Protein AF-A0A9P9IHJ9-F1 (afdb_monomer_lite)

Radius of gyration: 19.95 Å; chains: 1; bounding box: 46×39×52 Å

Secondary structure (DSSP, 8-state):
--------HHHHHHHHHHHHHHHHHHHHHHHHHH--EEEHHHHHHHHHHHHHHHH--SSHHHHHHHHHHHHHIIIIIHHHBTT-STTTGGGGS-GGGSTTS-HHHHHHHHHHHHHHH--HHHHHHHHHTBHHHHHHH-----PPPHHHHHHTT----TT-EEE--SS----S---HHHHHHHHHHHHHHH-TT-HHHHHHHHHHIIIIIIIIIITT-TTT--HHHHHHHH-TT---

pLDDT: mean 73.01, std 13.65, range [30.75, 93.62]

Organism: NCBI:txid256645

Sequence (236 aa):
MCTSTTFSSYDTGRFYKALTAYWVATESRKLAEQCRFRLQSTENTTYDKVRAIWSQRSGLQESLDVLEVFDFIYGFLCRHIDGMNVDSFSDWVEESWWDELSQRDRWESFMKNAWLALSPADAIELLAFTSLWNQQTSGPSETWSREKRRGFFTANFPGRVMVRDVGETPDAWYSAPDLESACELQLQKLFPDYPSETSAAWETYRVKLWQTNTRSQFAQLSSKRLIEFVAPGSER

Structure (mmCIF, N/CA/C/O backbone):
data_AF-A0A9P9IHJ9-F1
#
_entry.id   AF-A0A9P9IHJ9-F1
#
loop_
_atom_site.group_PDB
_atom_site.id
_atom_site.type_symbol
_atom_site.label_atom_id
_atom_site.label_alt_id
_atom_site.label_comp_id
_atom_site.label_asym_id
_atom_site.label_entity_id
_atom_site.label_seq_id
_atom_site.pdbx_PDB_ins_code
_atom_site.Cartn_x
_atom_site.Cartn_y
_atom_site.Cartn_z
_atom_site.occupancy
_atom_site.B_iso_or_equiv
_atom_site.auth_seq_id
_atom_site.auth_comp_id
_atom_site.auth_asym_id
_atom_site.auth_atom_id
_atom_site.pdbx_PDB_model_num
ATOM 1 N N . MET A 1 1 ? 5.237 23.049 23.806 1.00 30.75 1 MET A N 1
ATOM 2 C CA . MET A 1 1 ? 5.554 21.807 24.543 1.00 30.75 1 MET A CA 1
ATOM 3 C C . MET A 1 1 ? 5.086 20.643 23.689 1.00 30.75 1 MET A C 1
ATOM 5 O O . MET A 1 1 ? 3.886 20.461 23.560 1.00 30.75 1 MET A O 1
ATOM 9 N N . CYS A 1 2 ? 6.004 19.938 23.026 1.00 32.50 2 CYS A N 1
ATOM 10 C CA . CYS A 1 2 ? 5.670 18.744 22.253 1.00 32.50 2 CYS A CA 1
ATOM 11 C C . CYS A 1 2 ? 5.685 17.567 23.233 1.00 32.50 2 CYS A C 1
ATOM 13 O O . CYS A 1 2 ? 6.743 17.213 23.751 1.00 32.50 2 CYS A O 1
ATOM 15 N N . THR A 1 3 ? 4.520 17.034 23.588 1.00 36.84 3 THR A N 1
ATOM 16 C CA . THR A 1 3 ? 4.434 15.816 24.397 1.00 36.84 3 THR A CA 1
ATOM 17 C C . THR A 1 3 ? 4.953 14.666 23.548 1.00 36.84 3 THR A C 1
ATOM 19 O O . THR A 1 3 ? 4.257 14.200 22.646 1.00 36.84 3 THR A O 1
ATOM 22 N N . SER A 1 4 ? 6.197 14.248 23.800 1.00 44.59 4 SER A N 1
ATOM 23 C CA . SER A 1 4 ? 6.763 13.048 23.188 1.00 44.59 4 SER A CA 1
ATOM 24 C C . SER A 1 4 ? 5.879 11.875 23.594 1.00 44.59 4 SER A C 1
ATOM 26 O O . SER A 1 4 ? 5.868 11.456 24.751 1.00 44.59 4 SER A O 1
ATOM 28 N N . THR A 1 5 ? 5.034 11.436 22.668 1.00 56.06 5 THR A N 1
ATOM 29 C CA . THR A 1 5 ? 4.132 10.317 22.905 1.00 56.06 5 THR A CA 1
ATOM 30 C C . THR A 1 5 ? 4.969 9.078 22.654 1.00 56.06 5 THR A C 1
ATOM 32 O O . THR A 1 5 ? 5.212 8.708 21.509 1.00 56.06 5 THR A O 1
ATOM 35 N N . THR A 1 6 ? 5.519 8.499 23.718 1.00 61.84 6 THR A N 1
ATOM 36 C CA . THR A 1 6 ? 6.341 7.297 23.599 1.00 61.84 6 THR A CA 1
ATOM 37 C C . THR A 1 6 ? 5.438 6.140 23.186 1.00 61.84 6 THR A C 1
ATOM 39 O O . THR A 1 6 ? 4.574 5.723 23.957 1.00 61.84 6 THR A O 1
ATOM 42 N N . PHE A 1 7 ? 5.613 5.632 21.965 1.00 68.25 7 PHE A N 1
ATOM 43 C CA . PHE A 1 7 ? 4.922 4.425 21.520 1.00 68.25 7 PHE A CA 1
ATOM 44 C C . PHE A 1 7 ? 5.306 3.240 22.407 1.00 68.25 7 PHE A C 1
ATOM 46 O O . PHE A 1 7 ? 6.457 3.110 22.834 1.00 68.25 7 PHE A O 1
ATOM 53 N N . SER A 1 8 ? 4.348 2.351 22.670 1.00 80.12 8 SER A N 1
ATOM 54 C CA . SER A 1 8 ? 4.664 1.090 23.335 1.00 80.12 8 SER A CA 1
ATOM 55 C C . SER A 1 8 ? 5.570 0.234 22.438 1.00 80.12 8 SER A C 1
ATOM 57 O O . SER A 1 8 ? 5.580 0.376 21.209 1.00 80.12 8 SER A O 1
ATOM 59 N N . SER A 1 9 ? 6.328 -0.691 23.032 1.00 80.75 9 SER A N 1
ATOM 60 C CA . SER A 1 9 ? 7.123 -1.664 22.266 1.00 80.75 9 SER A CA 1
ATOM 61 C C . SER A 1 9 ? 6.247 -2.512 21.337 1.00 80.75 9 SER A C 1
ATOM 63 O O . SER A 1 9 ? 6.665 -2.857 20.233 1.00 80.75 9 SER A O 1
ATOM 65 N N . TYR A 1 10 ? 5.014 -2.790 21.761 1.00 80.94 10 TYR A N 1
ATOM 66 C CA . TYR A 1 10 ? 4.010 -3.492 20.974 1.00 80.94 10 TYR A CA 1
ATOM 67 C C . TYR A 1 10 ? 3.583 -2.693 19.734 1.00 80.94 10 TYR A C 1
ATOM 69 O O . TYR A 1 10 ? 3.662 -3.214 18.622 1.00 80.94 10 TYR A O 1
ATOM 77 N N . ASP A 1 11 ? 3.196 -1.425 19.898 1.00 78.31 11 ASP A N 1
ATOM 78 C CA . ASP A 1 11 ? 2.766 -0.572 18.778 1.00 78.31 11 ASP A CA 1
ATOM 79 C C . ASP A 1 11 ? 3.910 -0.323 17.797 1.00 78.31 11 ASP A C 1
ATOM 81 O O . ASP A 1 11 ? 3.722 -0.383 16.585 1.00 78.31 11 ASP A O 1
ATOM 85 N N . THR A 1 12 ? 5.119 -0.139 18.330 1.00 79.50 12 THR A N 1
ATOM 86 C CA . THR A 1 12 ? 6.346 -0.013 17.540 1.00 79.50 12 THR A CA 1
ATOM 87 C C . THR A 1 12 ? 6.584 -1.267 16.696 1.00 79.50 12 THR A C 1
ATOM 89 O O . THR A 1 12 ? 6.786 -1.179 15.486 1.00 79.50 12 THR A O 1
ATOM 92 N N . GLY A 1 13 ? 6.511 -2.455 17.305 1.00 83.00 13 GLY A N 1
ATOM 93 C CA . GLY A 1 13 ? 6.678 -3.722 16.590 1.00 83.00 13 GLY A CA 1
ATOM 94 C C . GLY A 1 13 ? 5.609 -3.941 15.518 1.00 83.00 13 GLY A C 1
ATOM 95 O O . GLY A 1 13 ? 5.916 -4.397 14.415 1.00 83.00 13 GLY A O 1
ATOM 96 N N . ARG A 1 14 ? 4.362 -3.564 15.809 1.00 85.69 14 ARG A N 1
ATOM 97 C CA . ARG A 1 14 ? 3.245 -3.666 14.868 1.00 85.69 14 ARG A CA 1
ATOM 98 C C . ARG A 1 14 ? 3.418 -2.707 13.681 1.00 85.69 14 ARG A C 1
ATOM 100 O O . ARG A 1 14 ? 3.210 -3.128 12.543 1.00 85.69 14 ARG A O 1
ATOM 107 N N . PHE A 1 15 ? 3.919 -1.491 13.916 1.00 82.62 15 PHE A N 1
ATOM 108 C CA . PHE A 1 15 ? 4.246 -0.528 12.858 1.00 82.62 15 PHE A CA 1
ATOM 109 C C . PHE A 1 15 ? 5.352 -1.055 11.957 1.00 82.62 15 PHE A C 1
ATOM 111 O O . PHE A 1 15 ? 5.175 -1.117 10.744 1.00 82.62 15 PHE A O 1
ATOM 118 N N . TYR A 1 16 ? 6.461 -1.523 12.534 1.00 83.12 16 TYR A N 1
ATOM 119 C CA . TYR A 1 16 ? 7.559 -2.090 11.750 1.00 83.12 16 TYR A CA 1
ATOM 120 C C . TYR A 1 16 ? 7.135 -3.317 10.944 1.00 83.12 16 TYR A C 1
ATOM 122 O O . TYR A 1 16 ? 7.574 -3.477 9.802 1.00 83.12 16 TYR A O 1
ATOM 130 N N . LYS A 1 17 ? 6.261 -4.167 11.495 1.00 87.69 17 LYS A N 1
ATOM 131 C CA . LYS A 1 17 ? 5.707 -5.309 10.763 1.00 87.69 17 LYS A CA 1
ATOM 132 C C . LYS A 1 17 ? 4.899 -4.843 9.547 1.00 87.69 17 LYS A C 1
ATOM 134 O O . LYS A 1 17 ? 5.141 -5.329 8.444 1.00 87.69 17 LYS A O 1
ATOM 139 N N . ALA A 1 18 ? 3.976 -3.901 9.734 1.00 87.31 18 ALA A N 1
ATOM 140 C CA . ALA A 1 18 ? 3.152 -3.363 8.653 1.00 87.31 18 ALA A CA 1
ATOM 141 C C . ALA A 1 18 ? 3.988 -2.624 7.598 1.00 87.31 18 ALA A C 1
ATOM 143 O O . ALA A 1 18 ? 3.785 -2.811 6.399 1.00 87.31 18 ALA A O 1
ATOM 144 N N . LEU A 1 19 ? 4.990 -1.865 8.045 1.00 84.69 19 LEU A N 1
ATOM 145 C CA . LEU A 1 19 ? 5.949 -1.167 7.198 1.00 84.69 19 LEU A CA 1
ATOM 146 C C . LEU A 1 19 ? 6.740 -2.140 6.330 1.00 84.69 19 LEU A C 1
ATOM 148 O O . LEU A 1 19 ? 6.813 -1.974 5.115 1.00 84.69 19 LEU A O 1
ATOM 152 N N . THR A 1 20 ? 7.245 -3.212 6.935 1.00 85.81 20 THR A N 1
ATOM 153 C CA . THR A 1 20 ? 7.954 -4.273 6.216 1.00 85.81 20 THR A CA 1
ATOM 154 C C . THR A 1 20 ? 7.038 -4.981 5.218 1.00 85.81 20 THR A C 1
ATOM 156 O O . THR A 1 20 ? 7.452 -5.228 4.090 1.00 85.81 20 THR A O 1
ATOM 159 N N . ALA A 1 21 ? 5.788 -5.279 5.585 1.00 86.00 21 ALA A N 1
ATOM 160 C CA . ALA A 1 21 ? 4.832 -5.923 4.682 1.00 86.00 21 ALA A CA 1
ATOM 161 C C . ALA A 1 21 ? 4.510 -5.050 3.457 1.00 86.00 21 ALA A C 1
ATOM 163 O O . ALA A 1 21 ? 4.523 -5.541 2.327 1.00 86.00 21 ALA A O 1
ATOM 164 N N . TYR A 1 22 ? 4.277 -3.753 3.675 1.00 83.75 22 TYR A N 1
ATOM 165 C CA . TYR A 1 22 ? 4.117 -2.765 2.609 1.00 83.75 22 TYR A CA 1
ATOM 166 C C . TYR A 1 22 ? 5.356 -2.727 1.695 1.00 83.75 22 TYR A C 1
ATOM 168 O O . TYR A 1 22 ? 5.246 -2.820 0.474 1.00 83.75 22 TYR A O 1
ATOM 176 N N . TRP A 1 23 ? 6.550 -2.684 2.283 1.00 83.94 23 TRP A N 1
ATOM 177 C CA . TRP A 1 23 ? 7.812 -2.618 1.551 1.00 83.94 23 TRP A CA 1
ATOM 178 C C . TRP A 1 23 ? 8.143 -3.861 0.735 1.00 83.94 23 TRP A C 1
ATOM 180 O O . TRP A 1 23 ? 8.593 -3.734 -0.401 1.00 83.94 23 TRP A O 1
ATOM 190 N N . VAL A 1 24 ? 7.901 -5.057 1.276 1.00 86.62 24 VAL A N 1
ATOM 191 C CA . VAL A 1 24 ? 8.100 -6.315 0.542 1.00 86.62 24 VAL A CA 1
ATOM 192 C C . VAL A 1 24 ? 7.270 -6.312 -0.738 1.00 86.62 24 VAL A C 1
ATOM 194 O O . VAL A 1 24 ? 7.759 -6.747 -1.780 1.00 86.62 24 VAL A O 1
ATOM 197 N N . ALA A 1 25 ? 6.047 -5.783 -0.693 1.00 83.62 25 ALA A N 1
ATOM 198 C CA . ALA A 1 25 ? 5.195 -5.678 -1.867 1.00 83.62 25 ALA A CA 1
ATOM 199 C C . ALA A 1 25 ? 5.755 -4.684 -2.904 1.00 83.62 25 ALA A C 1
ATOM 201 O O . ALA A 1 25 ? 5.848 -5.021 -4.088 1.00 83.62 25 ALA A O 1
ATOM 202 N N . THR A 1 26 ? 6.207 -3.505 -2.461 1.00 79.88 26 THR A N 1
ATOM 203 C CA . THR A 1 26 ? 6.839 -2.494 -3.326 1.00 79.88 26 THR A CA 1
ATOM 204 C C . THR A 1 26 ? 8.118 -3.014 -3.988 1.00 79.88 26 THR A C 1
ATOM 206 O O . THR A 1 26 ? 8.277 -2.893 -5.203 1.00 79.88 26 THR A O 1
ATOM 209 N N . GLU A 1 27 ? 9.015 -3.644 -3.228 1.00 82.31 27 GLU A N 1
ATOM 210 C CA . GLU A 1 27 ? 10.276 -4.182 -3.753 1.00 82.31 27 GLU A CA 1
ATOM 211 C C . GLU A 1 27 ? 10.057 -5.409 -4.651 1.00 82.31 27 GLU A C 1
ATOM 213 O O . GLU A 1 27 ? 10.708 -5.538 -5.687 1.00 82.31 27 GLU A O 1
ATOM 218 N N . SER A 1 28 ? 9.081 -6.270 -4.338 1.00 86.50 28 SER A N 1
ATOM 219 C CA . SER A 1 28 ? 8.701 -7.386 -5.222 1.00 86.50 28 SER A CA 1
ATOM 220 C C . SER A 1 28 ? 8.223 -6.886 -6.585 1.00 86.50 28 SER A C 1
ATOM 222 O O . SER A 1 28 ? 8.561 -7.466 -7.618 1.00 86.50 28 SER A O 1
ATOM 224 N N . ARG A 1 29 ? 7.470 -5.780 -6.601 1.00 82.00 29 ARG A N 1
ATOM 225 C CA . ARG A 1 29 ? 7.024 -5.121 -7.831 1.00 82.00 29 ARG A CA 1
ATOM 226 C C . ARG A 1 29 ? 8.208 -4.568 -8.624 1.00 82.00 29 ARG A C 1
ATOM 228 O O . ARG A 1 29 ? 8.322 -4.875 -9.806 1.00 82.00 29 ARG A O 1
ATOM 235 N N . LYS A 1 30 ? 9.110 -3.817 -7.980 1.00 79.25 30 LYS A N 1
ATOM 236 C CA . LYS A 1 30 ? 10.323 -3.280 -8.627 1.00 79.25 30 LYS A CA 1
ATOM 237 C C . LYS A 1 30 ? 11.190 -4.391 -9.213 1.00 79.25 30 LYS A C 1
ATOM 239 O O . LYS A 1 30 ? 11.657 -4.278 -10.341 1.00 79.25 30 LYS A O 1
ATOM 244 N N . LEU A 1 31 ? 11.368 -5.490 -8.482 1.00 83.75 31 LEU A N 1
ATOM 245 C CA . LEU A 1 31 ? 12.102 -6.651 -8.976 1.00 83.75 31 LEU A CA 1
ATOM 246 C C . LEU A 1 31 ? 11.434 -7.248 -10.221 1.00 83.75 31 LEU A C 1
ATOM 248 O O . LEU A 1 31 ? 12.120 -7.528 -11.204 1.00 83.75 31 LEU A O 1
ATOM 252 N N . ALA A 1 32 ? 10.107 -7.406 -10.205 1.00 85.75 32 ALA A N 1
ATOM 253 C CA . ALA A 1 32 ? 9.358 -7.878 -11.368 1.00 85.75 32 ALA A CA 1
ATOM 254 C C . ALA A 1 32 ? 9.522 -6.936 -12.575 1.00 85.75 32 ALA A C 1
ATOM 256 O O . ALA A 1 32 ? 9.679 -7.412 -13.697 1.00 85.75 32 ALA A O 1
ATOM 257 N N . GLU A 1 33 ? 9.586 -5.619 -12.356 1.00 80.69 33 GLU A N 1
ATOM 258 C CA . GLU A 1 33 ? 9.822 -4.638 -13.424 1.00 80.69 33 GLU A CA 1
ATOM 259 C C . GLU A 1 33 ? 11.212 -4.734 -14.060 1.00 80.69 33 GLU A C 1
ATOM 261 O O . GLU A 1 33 ? 11.361 -4.373 -15.226 1.00 80.69 33 GLU A O 1
ATOM 266 N N . GLN A 1 34 ? 12.217 -5.216 -13.324 1.00 81.50 34 GLN A N 1
ATOM 267 C CA . GLN A 1 34 ? 13.575 -5.435 -13.841 1.00 81.50 34 GLN A CA 1
ATOM 268 C C . GLN A 1 34 ? 13.735 -6.788 -14.548 1.00 81.50 34 GLN A C 1
ATOM 270 O O . GLN A 1 34 ? 14.743 -7.039 -15.214 1.00 81.50 34 GLN A O 1
ATOM 275 N N . CYS A 1 35 ? 12.756 -7.683 -14.413 1.00 85.56 35 CYS A N 1
ATOM 276 C CA . CYS A 1 35 ? 12.812 -9.004 -15.015 1.00 85.56 35 CYS A CA 1
ATOM 277 C C . CYS A 1 35 ? 12.484 -8.960 -16.514 1.00 85.56 35 CYS A C 1
ATOM 279 O O . CYS A 1 35 ? 11.652 -8.185 -16.987 1.00 85.56 35 CYS A O 1
ATOM 281 N N . ARG A 1 36 ? 13.126 -9.858 -17.270 1.00 88.75 36 ARG A N 1
ATOM 282 C CA . ARG A 1 36 ? 12.740 -10.169 -18.649 1.00 88.75 36 ARG A CA 1
ATOM 283 C C . ARG A 1 36 ? 11.944 -11.461 -18.663 1.00 88.75 36 ARG A C 1
ATOM 285 O O . ARG A 1 36 ? 12.405 -12.488 -18.168 1.00 88.75 36 ARG A O 1
ATOM 292 N N . PHE A 1 37 ? 10.775 -11.413 -19.278 1.00 89.25 37 PHE A N 1
ATOM 293 C CA . PHE A 1 37 ? 9.869 -12.538 -19.403 1.00 89.25 37 PHE A CA 1
ATOM 294 C C . PHE A 1 37 ? 9.894 -13.069 -20.830 1.00 89.25 37 PHE A C 1
ATOM 296 O O . PHE A 1 37 ? 9.800 -12.336 -21.816 1.00 89.25 37 PHE A O 1
ATOM 303 N N . ARG A 1 38 ? 10.006 -14.391 -20.956 1.00 92.75 38 ARG A N 1
ATOM 304 C CA . ARG A 1 38 ? 9.921 -15.043 -22.264 1.00 92.75 38 ARG A CA 1
ATOM 305 C C . ARG A 1 38 ? 8.501 -14.967 -22.835 1.00 92.75 38 ARG A C 1
ATOM 307 O O . ARG A 1 38 ? 8.355 -14.776 -24.037 1.00 92.75 38 ARG A O 1
ATOM 314 N N . LEU A 1 39 ? 7.496 -15.118 -21.972 1.00 93.62 39 LEU A N 1
ATOM 315 C CA . LEU A 1 39 ? 6.071 -15.185 -22.304 1.00 93.62 39 LEU A CA 1
ATOM 316 C C . LEU A 1 39 ? 5.282 -14.151 -21.485 1.00 93.62 39 LEU A C 1
ATOM 318 O O . LEU A 1 39 ? 5.594 -13.946 -20.308 1.00 93.62 39 LEU A O 1
ATOM 322 N N . GLN A 1 40 ? 4.242 -13.561 -22.078 1.00 92.44 40 GLN A N 1
ATOM 323 C CA . GLN A 1 40 ? 3.323 -12.626 -21.413 1.00 92.44 40 GLN A CA 1
ATOM 324 C C . GLN A 1 40 ? 2.570 -13.312 -20.268 1.00 92.44 40 GLN A C 1
ATOM 326 O O . GLN A 1 40 ? 2.456 -12.751 -19.184 1.00 92.44 40 GLN A O 1
ATOM 331 N N . SER A 1 41 ? 2.147 -14.565 -20.448 1.00 92.69 41 SER A N 1
ATOM 332 C CA . SER A 1 41 ? 1.491 -15.353 -19.390 1.00 92.69 41 SER A CA 1
ATOM 333 C C . SER A 1 41 ? 2.344 -15.499 -18.119 1.00 92.69 41 SER A C 1
ATOM 335 O O . SER A 1 41 ? 1.825 -15.500 -16.999 1.00 92.69 41 SER A O 1
ATOM 337 N N . THR A 1 42 ? 3.671 -15.583 -18.273 1.00 93.19 42 THR A N 1
ATOM 338 C CA . THR A 1 42 ? 4.612 -15.663 -17.146 1.00 93.19 42 THR A CA 1
ATOM 339 C C . THR A 1 42 ? 4.751 -14.318 -16.437 1.00 93.19 42 THR A C 1
ATOM 341 O O . THR A 1 42 ? 4.830 -14.290 -15.206 1.00 93.19 42 THR A O 1
ATOM 344 N N . GLU A 1 43 ? 4.756 -13.214 -17.191 1.00 91.44 43 GLU A N 1
ATOM 345 C CA . GLU A 1 43 ? 4.699 -11.867 -16.615 1.00 91.44 43 GLU A CA 1
ATOM 346 C C . GLU A 1 43 ? 3.405 -11.715 -15.801 1.00 91.44 43 GLU A C 1
ATOM 348 O O . GLU A 1 43 ? 3.478 -11.434 -14.606 1.00 91.44 43 GLU A O 1
ATOM 353 N N . ASN A 1 44 ? 2.245 -12.035 -16.385 1.00 91.00 44 ASN A N 1
ATOM 354 C CA . ASN A 1 44 ? 0.944 -11.934 -15.713 1.00 91.00 44 ASN A CA 1
ATOM 355 C C . ASN A 1 44 ? 0.922 -12.737 -14.404 1.00 91.00 44 ASN A C 1
ATOM 357 O O . ASN A 1 44 ? 0.654 -12.179 -13.345 1.00 91.00 44 ASN A O 1
ATOM 361 N N . THR A 1 45 ? 1.347 -14.004 -14.445 1.00 92.38 45 THR A N 1
ATOM 362 C CA . THR A 1 45 ? 1.428 -14.860 -13.245 1.00 92.38 45 THR A CA 1
ATOM 363 C C . THR A 1 45 ? 2.356 -14.280 -12.172 1.00 92.38 45 THR A C 1
ATOM 365 O O . THR A 1 45 ? 2.126 -14.446 -10.972 1.00 92.38 45 THR A O 1
ATOM 368 N N . THR A 1 46 ? 3.446 -13.625 -12.578 1.00 91.88 46 THR A N 1
ATOM 369 C CA . THR A 1 46 ? 4.379 -12.987 -11.640 1.00 91.88 46 THR A CA 1
ATOM 370 C C . THR A 1 46 ? 3.723 -11.786 -10.972 1.00 91.88 46 THR A C 1
ATOM 372 O O . THR A 1 46 ? 3.774 -11.667 -9.749 1.00 91.88 46 THR A O 1
ATOM 375 N N . TYR A 1 47 ? 3.051 -10.935 -11.742 1.00 89.31 47 TYR A N 1
ATOM 376 C CA . TYR A 1 47 ? 2.336 -9.784 -11.202 1.00 89.31 47 TYR A CA 1
ATOM 377 C C . TYR A 1 47 ? 1.118 -10.185 -10.367 1.00 89.31 47 TYR A C 1
ATOM 379 O O . TYR A 1 47 ? 0.875 -9.549 -9.351 1.00 89.31 47 TYR A O 1
ATOM 387 N N . ASP A 1 48 ? 0.431 -11.288 -10.668 1.00 89.75 48 ASP A N 1
ATOM 388 C CA . ASP A 1 48 ? -0.627 -11.814 -9.797 1.00 89.75 48 ASP A CA 1
ATOM 389 C C . ASP A 1 48 ? -0.088 -12.188 -8.409 1.00 89.75 48 ASP A C 1
ATOM 391 O O . ASP A 1 48 ? -0.722 -11.906 -7.388 1.00 89.75 48 ASP A O 1
ATOM 395 N N . LYS A 1 49 ? 1.125 -12.754 -8.340 1.00 91.19 49 LYS A N 1
ATOM 396 C CA . LYS A 1 49 ? 1.804 -13.009 -7.058 1.00 91.19 49 LYS A CA 1
ATOM 397 C C . LYS A 1 49 ? 2.166 -11.711 -6.346 1.00 91.19 49 LYS A C 1
ATOM 399 O O . LYS A 1 49 ? 1.986 -11.621 -5.135 1.00 91.19 49 LYS A O 1
ATOM 404 N N . VAL A 1 50 ? 2.644 -10.701 -7.072 1.00 89.19 50 VAL A N 1
ATOM 405 C CA . VAL A 1 50 ? 2.920 -9.382 -6.482 1.00 89.19 50 VAL A CA 1
ATOM 406 C C . VAL A 1 50 ? 1.624 -8.744 -5.961 1.00 89.19 50 VAL A C 1
ATOM 408 O O . VAL A 1 50 ? 1.610 -8.256 -4.833 1.00 89.19 50 VAL A O 1
ATOM 411 N N . ARG A 1 51 ? 0.512 -8.827 -6.703 1.00 86.81 51 ARG A N 1
ATOM 412 C CA . ARG A 1 51 ? -0.815 -8.362 -6.266 1.00 86.81 51 ARG A CA 1
ATOM 413 C C . ARG A 1 51 ? -1.278 -9.093 -5.009 1.00 86.81 51 ARG A C 1
ATOM 415 O O . ARG A 1 51 ? -1.835 -8.469 -4.105 1.00 86.81 51 ARG A O 1
ATOM 422 N N . ALA A 1 52 ? -1.027 -10.398 -4.917 1.00 88.44 52 ALA A N 1
ATOM 423 C CA . ALA A 1 52 ? -1.311 -11.169 -3.712 1.00 88.44 52 ALA A CA 1
ATOM 424 C C . ALA A 1 52 ? -0.479 -10.667 -2.519 1.00 88.44 52 ALA A C 1
ATOM 426 O O . ALA A 1 52 ? -1.034 -10.414 -1.454 1.00 88.44 52 ALA A O 1
ATOM 427 N N . ILE A 1 53 ? 0.821 -10.410 -2.706 1.00 88.12 53 ILE A N 1
ATOM 428 C CA . ILE A 1 53 ? 1.678 -9.791 -1.677 1.00 88.12 53 ILE A CA 1
ATOM 429 C C . ILE A 1 53 ? 1.207 -8.370 -1.336 1.00 88.12 53 ILE A C 1
ATOM 431 O O . ILE A 1 53 ? 1.411 -7.922 -0.214 1.00 88.12 53 ILE A O 1
ATOM 435 N N . TRP A 1 54 ? 0.551 -7.648 -2.242 1.00 84.06 54 TRP A N 1
ATOM 436 C CA . TRP A 1 54 ? 0.017 -6.312 -1.969 1.00 84.06 54 TRP A CA 1
ATOM 437 C C . TRP A 1 54 ? -1.292 -6.327 -1.165 1.00 84.06 54 TRP A C 1
ATOM 439 O O . TRP A 1 54 ? -1.428 -5.584 -0.199 1.00 84.06 54 TRP A O 1
ATOM 449 N N . SER A 1 55 ? -2.241 -7.187 -1.533 1.00 82.81 55 SER A N 1
ATOM 450 C CA . SER A 1 55 ? -3.630 -7.121 -1.047 1.00 82.81 55 SER A CA 1
ATOM 451 C C . SER A 1 55 ? -4.020 -8.253 -0.094 1.00 82.81 55 SER A C 1
ATOM 453 O O . SER A 1 55 ? -4.890 -8.083 0.757 1.00 82.81 55 SER A O 1
ATOM 455 N N . GLN A 1 56 ? -3.394 -9.428 -0.186 1.00 85.25 56 GLN A N 1
ATOM 456 C CA . GLN A 1 56 ? -3.789 -10.573 0.631 1.00 85.25 56 GLN A CA 1
ATOM 457 C C . GLN A 1 56 ? -3.086 -10.522 1.982 1.00 85.25 56 GLN A C 1
ATOM 459 O O . GLN A 1 56 ? -1.859 -10.532 2.081 1.00 85.25 56 GLN A O 1
ATOM 464 N N . ARG A 1 57 ? -3.883 -10.457 3.045 1.00 84.50 57 ARG A N 1
ATOM 465 C CA . ARG A 1 57 ? -3.419 -10.407 4.434 1.00 84.50 57 ARG A CA 1
ATOM 466 C C . ARG A 1 57 ? -4.102 -11.484 5.256 1.00 84.50 57 ARG A C 1
ATOM 468 O O . ARG A 1 57 ? -5.181 -11.961 4.894 1.00 84.50 57 ARG A O 1
ATOM 475 N N . SER A 1 58 ? -3.462 -11.854 6.360 1.00 83.69 58 SER A N 1
ATOM 476 C CA . SER A 1 58 ? -3.942 -12.925 7.238 1.00 83.69 58 SER A CA 1
ATOM 477 C C . SER A 1 58 ? -5.174 -12.526 8.059 1.00 83.69 58 SER A C 1
ATOM 479 O O . SER A 1 58 ? -5.911 -13.399 8.508 1.00 83.69 58 SER A O 1
ATOM 481 N N . GLY A 1 59 ? -5.441 -11.223 8.208 1.00 88.12 59 GLY A N 1
ATOM 482 C CA . GLY A 1 59 ? -6.649 -10.728 8.860 1.00 88.12 59 GLY A CA 1
ATOM 483 C C . GLY A 1 59 ? -6.815 -9.211 8.785 1.00 88.12 59 GLY A C 1
ATOM 484 O O . GLY A 1 59 ? -5.915 -8.489 8.355 1.00 88.12 59 GLY A O 1
ATOM 485 N N . LEU A 1 60 ? -7.975 -8.736 9.248 1.00 88.12 60 LEU A N 1
ATOM 486 C CA . LEU A 1 60 ? -8.391 -7.331 9.176 1.00 88.12 60 LEU A CA 1
ATOM 487 C C . LEU A 1 60 ? -7.400 -6.367 9.846 1.00 88.12 60 LEU A C 1
ATOM 489 O O . LEU A 1 60 ? -7.100 -5.324 9.277 1.00 88.12 60 LEU A O 1
ATOM 493 N N . GLN A 1 61 ? -6.860 -6.711 11.023 1.00 88.56 61 GLN A N 1
ATOM 494 C CA . GLN A 1 61 ? -5.893 -5.845 11.713 1.00 88.56 61 GLN A CA 1
ATOM 495 C C . GLN A 1 61 ? -4.642 -5.600 10.867 1.00 88.56 61 GLN A C 1
ATOM 497 O O . GLN A 1 61 ? -4.186 -4.470 10.761 1.00 88.56 61 GLN A O 1
ATOM 502 N N . GLU A 1 62 ? -4.102 -6.652 10.254 1.00 87.94 62 GLU A N 1
ATOM 503 C CA . GLU A 1 62 ? -2.899 -6.544 9.433 1.00 87.94 62 GLU A CA 1
ATOM 504 C C . GLU A 1 62 ? -3.161 -5.711 8.171 1.00 87.94 62 GLU A C 1
ATOM 506 O O . GLU A 1 62 ? -2.308 -4.917 7.781 1.00 87.94 62 GLU A O 1
ATOM 511 N N . SER A 1 63 ? -4.349 -5.835 7.565 1.00 89.38 63 SER A N 1
ATOM 512 C CA . SER A 1 63 ? -4.764 -4.967 6.455 1.00 89.38 63 SER A CA 1
ATOM 513 C C . SER A 1 63 ? -4.866 -3.500 6.876 1.00 89.38 63 SER A C 1
ATOM 515 O O . SER A 1 63 ? -4.330 -2.635 6.187 1.00 89.38 63 SER A O 1
ATOM 517 N N . LEU A 1 64 ? -5.498 -3.221 8.022 1.00 87.75 64 LEU A N 1
ATOM 518 C CA . LEU A 1 64 ? -5.636 -1.866 8.564 1.00 87.75 64 LEU A CA 1
ATOM 519 C C . LEU A 1 64 ? -4.278 -1.238 8.887 1.00 87.75 64 LEU A C 1
ATOM 521 O O . LEU A 1 64 ? -4.042 -0.090 8.526 1.00 87.75 64 LEU A O 1
ATOM 525 N N . ASP A 1 65 ? -3.375 -1.992 9.518 1.00 87.06 65 ASP A N 1
ATOM 526 C CA . ASP A 1 65 ? -2.041 -1.500 9.865 1.00 87.06 65 ASP A CA 1
ATOM 527 C C . ASP A 1 65 ? -1.228 -1.155 8.599 1.00 87.06 65 ASP A C 1
ATOM 529 O O . ASP A 1 65 ? -0.527 -0.143 8.559 1.00 87.06 65 ASP A O 1
ATOM 533 N N . VAL A 1 66 ? -1.332 -1.968 7.537 1.00 87.38 66 VAL A N 1
ATOM 534 C CA . VAL A 1 66 ? -0.679 -1.697 6.241 1.00 87.38 66 VAL A CA 1
ATOM 535 C C . VAL A 1 66 ? -1.300 -0.487 5.543 1.00 87.38 66 VAL A C 1
ATOM 537 O O . VAL A 1 66 ? -0.564 0.337 5.000 1.00 87.38 66 VAL A O 1
ATOM 540 N N . LEU A 1 67 ? -2.629 -0.345 5.579 1.00 86.25 67 LEU A N 1
ATOM 541 C CA . LEU A 1 67 ? -3.314 0.846 5.073 1.00 86.25 67 LEU A CA 1
ATOM 542 C C . LEU A 1 67 ? -2.900 2.103 5.854 1.00 86.25 67 LEU A C 1
ATOM 544 O O . LEU A 1 67 ? -2.745 3.167 5.259 1.00 86.25 67 LEU A O 1
ATOM 548 N N . GLU A 1 68 ? -2.656 1.995 7.162 1.00 84.69 68 GLU A N 1
ATOM 549 C CA . GLU A 1 68 ? -2.155 3.113 7.963 1.00 84.69 68 GLU A CA 1
ATOM 550 C C . GLU A 1 68 ? -0.73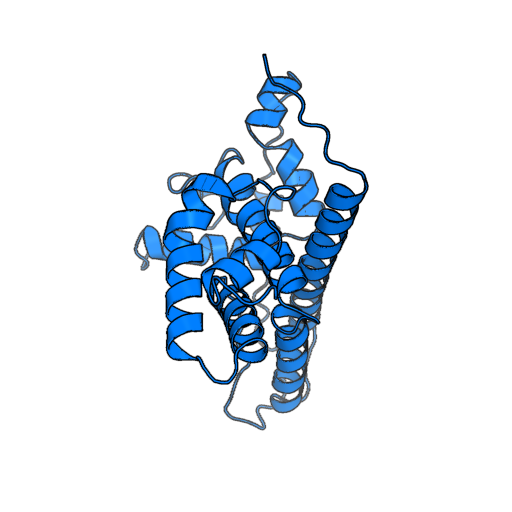9 3.516 7.584 1.00 84.69 68 GLU A C 1
ATOM 552 O O . GLU A 1 68 ? -0.462 4.699 7.400 1.00 84.69 68 GLU A O 1
ATOM 557 N N . VAL A 1 69 ? 0.152 2.537 7.429 1.00 83.00 69 VAL A N 1
ATOM 558 C CA . VAL A 1 69 ? 1.509 2.771 6.928 1.00 83.00 69 VAL A CA 1
ATOM 559 C C . VAL A 1 69 ? 1.467 3.443 5.562 1.00 83.00 69 VAL A C 1
ATOM 561 O O . VAL A 1 69 ? 2.200 4.406 5.337 1.00 83.00 69 VAL A O 1
ATOM 564 N N . PHE A 1 70 ? 0.601 2.963 4.666 1.00 81.94 70 PHE A N 1
ATOM 565 C CA . PHE A 1 70 ? 0.377 3.586 3.369 1.00 81.94 70 PHE A CA 1
ATOM 566 C C . PHE A 1 70 ? -0.035 5.054 3.560 1.00 81.94 70 PHE A C 1
ATOM 568 O O . PHE A 1 70 ? 0.663 5.960 3.108 1.00 81.94 70 PHE A O 1
ATOM 575 N N . ASP A 1 71 ? -1.100 5.324 4.314 1.00 79.56 71 ASP A N 1
ATOM 576 C CA . ASP A 1 71 ? -1.589 6.685 4.553 1.00 79.56 71 ASP A CA 1
ATOM 577 C C . ASP A 1 71 ? -0.584 7.577 5.303 1.00 79.56 71 ASP A C 1
ATOM 579 O O . ASP A 1 71 ? -0.633 8.801 5.153 1.00 79.56 71 ASP A O 1
ATOM 583 N N . PHE A 1 72 ? 0.338 7.008 6.080 1.00 78.06 72 PHE A N 1
ATOM 584 C CA . PHE A 1 72 ? 1.445 7.727 6.706 1.00 78.06 72 PHE A CA 1
ATOM 585 C C . PHE A 1 72 ? 2.516 8.110 5.676 1.00 78.06 72 PHE A C 1
ATOM 587 O O . PHE A 1 72 ? 2.867 9.285 5.565 1.00 78.06 72 PHE A O 1
ATOM 594 N N . ILE A 1 73 ? 3.001 7.166 4.868 1.00 75.44 73 ILE A N 1
ATOM 595 C CA . ILE A 1 73 ? 4.016 7.445 3.840 1.00 75.44 73 ILE A CA 1
ATOM 596 C C . ILE A 1 73 ? 3.462 8.432 2.796 1.00 75.44 73 ILE A C 1
ATOM 598 O O . ILE A 1 73 ? 4.086 9.456 2.509 1.00 75.44 73 ILE A O 1
ATOM 602 N N . TYR A 1 74 ? 2.254 8.184 2.285 1.00 71.62 74 TYR A N 1
ATOM 603 C CA . TYR A 1 74 ? 1.597 9.029 1.280 1.00 71.62 74 TYR A CA 1
ATOM 604 C C . TYR A 1 74 ? 1.053 10.323 1.857 1.00 71.62 74 TYR A C 1
ATOM 606 O O . TYR A 1 74 ? 1.220 11.411 1.309 1.00 71.62 74 TYR A O 1
ATOM 614 N N . GLY A 1 75 ? 0.323 10.202 2.955 1.00 68.31 75 GLY A N 1
ATOM 615 C CA . GLY A 1 75 ? -0.431 11.307 3.505 1.00 68.31 75 GLY A CA 1
ATOM 616 C C . GLY A 1 75 ? 0.410 12.210 4.384 1.00 68.31 75 GLY A C 1
ATOM 617 O O . GLY A 1 75 ? 0.155 13.409 4.397 1.00 68.31 75 GLY A O 1
ATOM 618 N N . PHE A 1 76 ? 1.365 11.681 5.137 1.00 71.75 76 PHE A N 1
ATOM 619 C CA . PHE A 1 76 ? 2.177 12.490 6.033 1.00 71.75 76 PHE A CA 1
ATOM 620 C C . PHE A 1 76 ? 3.528 12.817 5.397 1.00 71.75 76 PHE A C 1
ATOM 622 O O . PHE A 1 76 ? 3.777 13.995 5.156 1.00 71.75 76 PHE A O 1
ATOM 629 N N . LEU A 1 77 ? 4.353 11.829 5.034 1.00 69.94 77 LEU A N 1
ATOM 630 C CA . LEU A 1 77 ? 5.715 12.104 4.549 1.00 69.94 77 LEU A CA 1
ATOM 631 C C . LEU A 1 77 ? 5.723 12.900 3.246 1.00 69.94 77 LEU A C 1
ATOM 633 O O . LEU A 1 77 ? 6.293 13.987 3.217 1.00 69.94 77 LEU A O 1
ATOM 637 N N . CYS A 1 78 ? 5.010 12.434 2.216 1.00 66.00 78 CYS A N 1
ATOM 638 C CA . CYS A 1 78 ? 4.991 13.114 0.913 1.00 66.00 78 CYS A CA 1
ATOM 639 C C . CYS A 1 78 ? 4.504 14.571 0.997 1.00 66.00 78 CYS A C 1
ATOM 641 O O . CYS A 1 78 ? 4.957 15.403 0.227 1.00 66.00 78 CYS A O 1
ATOM 643 N N . ARG A 1 79 ? 3.626 14.918 1.948 1.00 66.44 79 ARG A N 1
ATOM 644 C CA . ARG A 1 79 ? 3.135 16.301 2.111 1.00 66.44 79 ARG A CA 1
ATOM 645 C C . ARG A 1 79 ? 4.031 17.209 2.952 1.00 66.44 79 ARG A C 1
ATOM 647 O O . ARG A 1 79 ? 3.830 18.418 2.919 1.00 66.44 79 ARG A O 1
ATOM 654 N N . HIS A 1 80 ? 4.967 16.650 3.717 1.00 65.56 80 HIS A N 1
ATOM 655 C CA . HIS A 1 80 ? 5.836 17.414 4.622 1.00 65.56 80 HIS A CA 1
ATOM 656 C C . HIS A 1 80 ? 7.292 17.498 4.146 1.00 65.56 80 HIS A C 1
ATOM 658 O O . HIS A 1 80 ? 8.103 18.136 4.820 1.00 65.56 80 HIS A O 1
ATOM 664 N N . ILE A 1 81 ? 7.620 16.875 3.011 1.00 65.75 81 ILE A N 1
ATOM 665 C CA . ILE A 1 81 ? 8.899 17.044 2.316 1.00 65.75 81 ILE A CA 1
ATOM 666 C C . ILE A 1 81 ? 8.868 18.361 1.545 1.00 65.75 81 ILE A C 1
ATOM 668 O O . ILE A 1 81 ? 7.964 18.607 0.739 1.00 65.75 81 ILE A O 1
ATOM 672 N N . ASP A 1 82 ? 9.883 19.191 1.766 1.00 55.22 82 ASP A N 1
ATOM 673 C CA . ASP A 1 82 ? 10.056 20.435 1.024 1.00 55.22 82 ASP A CA 1
ATOM 674 C C . ASP A 1 82 ? 10.204 20.125 -0.481 1.00 55.22 82 ASP A C 1
ATOM 676 O O . ASP A 1 82 ? 11.078 19.364 -0.900 1.00 55.22 82 ASP A O 1
ATOM 680 N N . GLY A 1 83 ? 9.309 20.678 -1.307 1.00 55.03 83 GLY A N 1
ATOM 681 C CA . GLY A 1 83 ? 9.282 20.456 -2.759 1.00 55.03 83 GLY A CA 1
ATOM 682 C C . GLY A 1 83 ? 8.350 19.341 -3.262 1.00 55.03 83 GLY A C 1
ATOM 683 O O . GLY A 1 83 ? 8.263 19.153 -4.471 1.00 55.03 83 GLY A O 1
ATOM 684 N N . MET A 1 84 ? 7.647 18.599 -2.392 1.00 57.47 84 MET A N 1
ATOM 685 C CA . MET A 1 84 ? 6.540 17.694 -2.778 1.00 57.47 84 MET A CA 1
ATOM 686 C C . MET A 1 84 ? 5.165 18.325 -2.485 1.00 57.47 84 MET A C 1
ATOM 688 O O . MET A 1 84 ? 4.217 17.644 -2.095 1.00 57.47 84 MET A O 1
ATOM 692 N N . ASN A 1 85 ? 5.027 19.643 -2.653 1.00 60.56 85 ASN A N 1
ATOM 693 C CA . ASN A 1 85 ? 3.698 20.255 -2.693 1.00 60.56 85 ASN A CA 1
ATOM 694 C C . ASN A 1 85 ? 3.154 20.225 -4.135 1.00 60.56 85 ASN A C 1
ATOM 696 O O . ASN A 1 85 ? 3.910 20.100 -5.102 1.00 60.56 85 ASN A O 1
ATOM 700 N N . VAL A 1 86 ? 1.832 20.339 -4.278 1.00 56.97 86 VAL A N 1
ATOM 701 C CA . VAL A 1 86 ? 1.137 20.311 -5.582 1.00 56.97 86 VAL A CA 1
ATOM 702 C C . VAL A 1 86 ? 1.629 21.417 -6.534 1.00 56.97 86 VAL A C 1
ATOM 704 O O . VAL A 1 86 ? 1.456 21.305 -7.745 1.00 56.97 86 VAL A O 1
ATOM 707 N N . ASP A 1 87 ? 2.295 22.444 -6.011 1.00 59.16 87 ASP A N 1
ATOM 708 C CA . ASP A 1 87 ? 2.806 23.580 -6.778 1.00 59.16 87 ASP A CA 1
ATOM 709 C C . ASP A 1 87 ? 4.295 23.441 -7.166 1.00 59.16 87 ASP A C 1
ATOM 711 O O . ASP A 1 87 ? 4.777 24.210 -7.990 1.00 59.16 87 ASP A O 1
ATOM 715 N N . SER A 1 88 ? 5.028 22.466 -6.609 1.00 61.28 88 SER A N 1
ATOM 716 C CA . SER A 1 88 ? 6.484 22.275 -6.797 1.00 61.28 88 SER A CA 1
ATOM 717 C C . SER A 1 88 ? 6.879 20.875 -7.271 1.00 61.28 88 SER A C 1
ATOM 719 O O . SER A 1 88 ? 8.043 20.640 -7.596 1.00 61.28 88 SER A O 1
ATOM 721 N N . PHE A 1 89 ? 5.931 19.937 -7.400 1.00 62.84 89 PHE A N 1
ATOM 722 C CA . PHE A 1 89 ? 6.235 18.601 -7.934 1.00 62.84 89 PHE A CA 1
ATOM 723 C C . PHE A 1 89 ? 6.749 18.641 -9.386 1.00 62.84 89 PHE A C 1
ATOM 725 O O . PHE A 1 89 ? 7.438 17.717 -9.814 1.00 62.84 89 PHE A O 1
ATOM 732 N N . SER A 1 90 ? 6.471 19.707 -10.145 1.00 59.66 90 SER A N 1
ATOM 733 C CA . SER A 1 90 ? 7.057 19.931 -11.473 1.00 59.66 90 SER A CA 1
ATOM 734 C C . SER A 1 90 ? 8.585 20.009 -11.436 1.00 59.66 90 SER A C 1
ATOM 736 O O . SER A 1 90 ? 9.228 19.642 -12.409 1.00 59.66 90 SER A O 1
ATOM 738 N N . ASP A 1 91 ? 9.195 20.377 -10.305 1.00 63.47 91 ASP A N 1
ATOM 739 C CA . ASP A 1 91 ? 10.656 20.367 -10.151 1.00 63.47 91 ASP A CA 1
ATOM 740 C C . ASP A 1 91 ? 11.250 18.949 -10.076 1.00 63.47 91 ASP A C 1
ATOM 742 O O . ASP A 1 91 ? 12.474 18.777 -10.141 1.00 63.47 91 ASP A O 1
ATOM 746 N N . TRP A 1 92 ? 10.403 17.929 -9.906 1.00 63.41 92 TRP A N 1
ATOM 747 C CA . TRP A 1 92 ? 10.800 16.525 -9.799 1.00 63.41 92 TRP A CA 1
ATOM 748 C C . TRP A 1 92 ? 10.759 15.774 -11.130 1.00 63.41 92 TRP A C 1
ATOM 750 O O . TRP A 1 92 ? 11.405 14.731 -11.244 1.00 63.41 92 TRP A O 1
ATOM 760 N N . VAL A 1 93 ? 10.035 16.281 -12.131 1.00 61.81 93 VAL A N 1
ATOM 761 C CA . VAL A 1 93 ? 9.829 15.594 -13.415 1.00 61.81 93 VAL A CA 1
ATOM 762 C C . VAL A 1 93 ? 10.094 16.555 -14.576 1.00 61.81 93 VAL A C 1
ATOM 764 O O . VAL A 1 93 ? 9.992 17.762 -14.420 1.00 61.81 93 VAL A O 1
ATOM 767 N N . GLU A 1 94 ? 10.489 16.054 -15.747 1.00 61.03 94 GLU A N 1
ATOM 768 C CA . GLU A 1 94 ? 10.613 16.921 -16.928 1.00 61.03 94 GLU A CA 1
ATOM 769 C C . GLU A 1 94 ? 9.232 17.431 -17.364 1.00 61.03 94 GLU A C 1
ATOM 771 O O . GLU A 1 94 ? 8.292 16.641 -17.464 1.00 61.03 94 GLU A O 1
ATOM 776 N N . GLU A 1 95 ? 9.114 18.741 -17.627 1.00 57.72 95 GLU A N 1
ATOM 777 C CA . GLU A 1 95 ? 7.854 19.409 -18.018 1.00 57.72 95 GLU A CA 1
ATOM 778 C C . GLU A 1 95 ? 7.153 18.689 -19.183 1.00 57.72 95 GLU A C 1
ATOM 780 O O . GLU A 1 95 ? 5.940 18.493 -19.157 1.00 57.72 95 GLU A O 1
ATOM 785 N N . SER A 1 96 ? 7.938 18.156 -20.125 1.00 59.12 96 SER A N 1
ATOM 786 C CA . SER A 1 96 ? 7.465 17.471 -21.334 1.00 59.12 96 SER A CA 1
ATOM 787 C C . SER A 1 96 ? 6.694 16.166 -21.100 1.00 59.12 96 SER A C 1
ATOM 789 O O . SER A 1 96 ? 6.105 15.635 -22.039 1.00 59.12 96 SER A O 1
ATOM 791 N N . TRP A 1 97 ? 6.690 15.613 -19.883 1.00 57.38 97 TRP A N 1
ATOM 792 C CA . TRP A 1 97 ? 6.023 14.337 -19.588 1.00 57.38 97 TRP A CA 1
ATOM 793 C C . TRP A 1 97 ? 4.526 14.504 -19.283 1.00 57.38 97 TRP A C 1
ATOM 795 O O . TRP A 1 97 ? 3.799 13.511 -19.257 1.00 57.38 97 TRP A O 1
ATOM 805 N N . TRP A 1 98 ? 4.058 15.736 -19.039 1.00 60.88 98 TRP A N 1
ATOM 806 C CA . TRP A 1 98 ? 2.760 15.978 -18.394 1.00 60.88 98 TRP A CA 1
ATOM 807 C C . TRP A 1 98 ? 1.911 17.079 -19.036 1.00 60.88 98 TRP A C 1
ATOM 809 O O . TRP A 1 98 ? 0.843 17.394 -18.504 1.00 60.88 98 TRP A O 1
ATOM 819 N N . ASP A 1 99 ? 2.353 17.656 -20.158 1.00 58.56 99 ASP A N 1
ATOM 820 C CA . ASP A 1 99 ? 1.764 18.867 -20.750 1.00 58.56 99 ASP A CA 1
ATOM 821 C C . ASP A 1 99 ? 0.254 18.762 -21.039 1.00 58.56 99 ASP A C 1
ATOM 823 O O . ASP A 1 99 ? -0.449 19.769 -20.977 1.00 58.56 99 ASP A O 1
ATOM 827 N N . GLU A 1 100 ? -0.285 17.552 -21.211 1.00 60.78 100 GLU A N 1
ATOM 828 C CA . GLU A 1 100 ? -1.698 17.312 -21.542 1.00 60.78 100 GLU A CA 1
ATOM 829 C C . GLU A 1 100 ? -2.611 16.966 -20.345 1.00 60.78 100 GLU A C 1
ATOM 831 O O . GLU A 1 100 ? -3.827 16.878 -20.508 1.00 60.78 100 GLU A O 1
ATOM 836 N N . LEU A 1 101 ? -2.071 16.779 -19.133 1.00 60.34 101 LEU A N 1
ATOM 837 C CA . LEU A 1 101 ? -2.857 16.359 -17.960 1.00 60.34 101 LEU A CA 1
ATOM 838 C C . LEU A 1 101 ? -3.297 17.542 -17.087 1.00 60.34 101 LEU A C 1
ATOM 840 O O . LEU A 1 101 ? -2.562 18.521 -16.943 1.00 60.34 101 LEU A O 1
ATOM 844 N N . SER A 1 102 ? -4.475 17.447 -16.454 1.00 69.31 102 SER A N 1
ATOM 845 C CA . SER A 1 102 ? -4.913 18.439 -15.459 1.00 69.31 102 SER A CA 1
ATOM 846 C C . SER A 1 102 ? -4.000 18.411 -14.224 1.00 69.31 102 SER A C 1
ATOM 848 O O . SER A 1 102 ? -3.394 17.386 -13.925 1.00 69.31 102 SER A O 1
ATOM 850 N N . GLN A 1 103 ? -3.901 19.503 -13.455 1.00 64.56 103 GLN A N 1
ATOM 851 C CA . GLN A 1 103 ? -3.018 19.562 -12.274 1.00 64.56 103 GLN A CA 1
ATOM 852 C C . GLN A 1 103 ? -3.298 18.438 -11.257 1.00 64.56 103 GLN A C 1
ATOM 854 O O . GLN A 1 103 ? -2.371 17.895 -10.658 1.00 64.56 103 GLN A O 1
ATOM 859 N N . ARG A 1 104 ? -4.569 18.045 -11.107 1.00 63.38 104 ARG A N 1
ATOM 860 C CA . ARG A 1 104 ? -4.976 16.916 -10.265 1.00 63.38 104 ARG A CA 1
ATOM 861 C C . ARG A 1 104 ? -4.462 15.587 -10.818 1.00 63.38 104 ARG A C 1
ATOM 863 O O . ARG A 1 104 ? -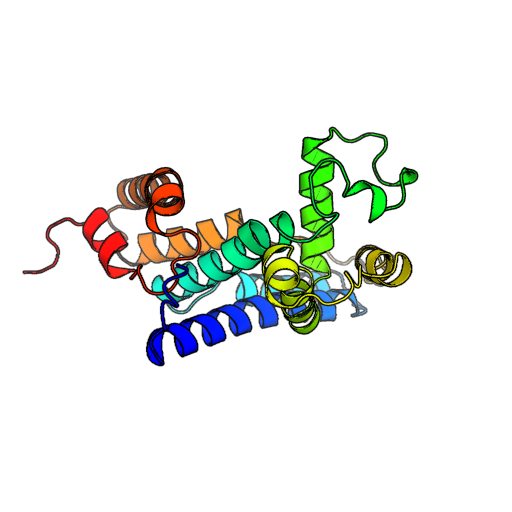3.852 14.829 -10.072 1.00 63.38 104 ARG A O 1
ATOM 870 N N . ASP A 1 105 ? -4.642 15.339 -12.113 1.00 65.75 105 ASP A N 1
ATOM 871 C CA . ASP A 1 105 ? -4.191 14.099 -12.759 1.00 65.75 105 ASP A CA 1
ATOM 872 C C . ASP A 1 105 ? -2.659 14.004 -12.792 1.00 65.75 105 ASP A C 1
ATOM 874 O O . ASP A 1 105 ? -2.093 12.916 -12.663 1.00 65.75 105 ASP A O 1
ATOM 878 N N . ARG A 1 106 ? -1.972 15.149 -12.911 1.00 66.62 106 ARG A N 1
ATOM 879 C CA . ARG A 1 106 ? -0.513 15.247 -12.784 1.00 66.62 106 ARG A CA 1
ATOM 880 C C . ARG A 1 106 ? -0.055 14.897 -11.377 1.00 66.62 106 ARG A C 1
ATOM 882 O O . ARG A 1 106 ? 0.895 14.138 -11.241 1.00 66.62 106 ARG A O 1
ATOM 889 N N . TRP A 1 107 ? -0.729 15.398 -10.341 1.00 65.12 107 TRP A N 1
ATOM 890 C CA . TRP A 1 107 ? -0.412 15.051 -8.956 1.00 65.12 107 TRP A CA 1
ATOM 891 C C . TRP A 1 107 ? -0.673 13.571 -8.666 1.00 65.12 107 TRP A C 1
ATOM 893 O O . TRP A 1 107 ? 0.181 12.898 -8.096 1.00 65.12 107 TRP A O 1
ATOM 903 N N . GLU A 1 108 ? -1.811 13.033 -9.104 1.00 66.25 108 GLU A N 1
ATOM 904 C CA . GLU A 1 108 ? -2.129 11.611 -8.952 1.00 66.25 108 GLU A CA 1
ATOM 905 C C . GLU A 1 108 ? -1.109 10.735 -9.698 1.00 66.25 108 GLU A C 1
ATOM 907 O O . GLU A 1 108 ? -0.610 9.763 -9.135 1.00 66.25 108 GLU A O 1
ATOM 912 N N . SER A 1 109 ? -0.700 11.121 -10.911 1.00 65.38 109 SER A N 1
ATOM 913 C CA . SER A 1 109 ? 0.341 10.429 -11.687 1.00 65.38 109 SER A CA 1
ATOM 914 C C . SER A 1 109 ? 1.755 10.622 -11.128 1.00 65.38 109 SER A C 1
ATOM 916 O O . SER A 1 109 ? 2.599 9.734 -11.232 1.00 65.38 109 SER A O 1
ATOM 918 N N . PHE A 1 110 ? 2.044 11.761 -10.509 1.00 68.88 110 PHE A N 1
ATOM 919 C CA . PHE A 1 110 ? 3.298 11.996 -9.806 1.00 68.88 110 PHE A CA 1
ATOM 920 C C . PHE A 1 110 ? 3.383 11.107 -8.570 1.00 68.88 110 PHE A C 1
ATOM 922 O O . PHE A 1 110 ? 4.347 10.364 -8.422 1.00 68.88 110 PHE A O 1
ATOM 929 N N . MET A 1 111 ? 2.341 11.108 -7.736 1.00 66.69 111 MET A N 1
ATOM 930 C CA . MET A 1 111 ? 2.226 10.228 -6.574 1.00 66.69 111 MET A CA 1
ATOM 931 C C . MET A 1 111 ? 2.260 8.763 -6.989 1.00 66.69 111 MET A C 1
ATOM 933 O O . MET A 1 111 ? 2.871 7.950 -6.294 1.00 66.69 111 MET A O 1
ATOM 937 N N . LYS A 1 112 ? 1.696 8.452 -8.165 1.00 65.44 112 LYS A N 1
ATOM 938 C CA . LYS A 1 112 ? 1.841 7.157 -8.814 1.00 65.44 112 LYS A CA 1
ATOM 939 C C . LYS A 1 112 ? 3.323 6.822 -8.975 1.00 65.44 112 LYS A C 1
ATOM 941 O O . LYS A 1 112 ? 3.839 5.921 -8.330 1.00 65.44 112 LYS A O 1
ATOM 946 N N . ASN A 1 113 ? 4.054 7.586 -9.771 1.00 64.06 113 ASN A N 1
ATOM 947 C CA . ASN A 1 113 ? 5.445 7.258 -10.074 1.00 64.06 113 ASN A CA 1
ATOM 948 C C . ASN A 1 113 ? 6.390 7.375 -8.863 1.00 64.06 113 ASN A C 1
ATOM 950 O O . ASN A 1 113 ? 7.279 6.545 -8.710 1.00 64.06 113 ASN A O 1
ATOM 954 N N . ALA A 1 114 ? 6.162 8.327 -7.957 1.00 64.62 114 ALA A N 1
ATOM 955 C CA . ALA A 1 114 ? 6.913 8.443 -6.712 1.00 64.62 114 ALA A CA 1
ATOM 956 C C . ALA A 1 114 ? 6.712 7.201 -5.822 1.00 64.62 114 ALA A C 1
ATOM 958 O O . ALA A 1 114 ? 7.682 6.657 -5.300 1.00 64.62 114 ALA A O 1
ATOM 959 N N . TRP A 1 115 ? 5.486 6.672 -5.708 1.00 62.72 115 TRP A N 1
ATOM 960 C CA . TRP A 1 115 ? 5.220 5.418 -4.984 1.00 62.72 115 TRP A CA 1
ATOM 961 C C . TRP A 1 115 ? 5.939 4.215 -5.570 1.00 62.72 115 TRP A C 1
ATOM 963 O O . TRP A 1 115 ? 6.490 3.403 -4.828 1.00 62.72 115 TRP A O 1
ATOM 973 N N . LEU A 1 116 ? 5.959 4.116 -6.900 1.00 57.38 116 LEU A N 1
ATOM 974 C CA . LEU A 1 116 ? 6.645 3.035 -7.603 1.00 57.38 116 LEU A C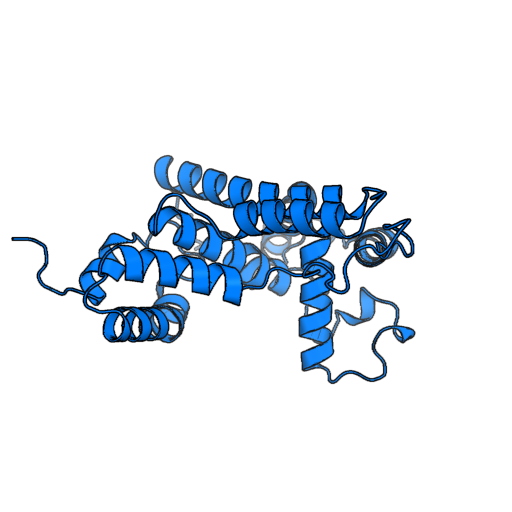A 1
ATOM 975 C C . LEU A 1 116 ? 8.145 3.007 -7.304 1.00 57.38 116 LEU A C 1
ATOM 977 O O . LEU A 1 116 ? 8.768 1.953 -7.445 1.00 57.38 116 LEU A O 1
ATOM 981 N N . ALA A 1 117 ? 8.703 4.143 -6.895 1.00 60.44 117 ALA A N 1
ATOM 982 C CA . ALA A 1 117 ? 10.127 4.379 -6.855 1.00 60.44 117 ALA A CA 1
ATOM 983 C C . ALA A 1 117 ? 10.708 4.416 -5.437 1.00 60.44 117 ALA A C 1
ATOM 985 O O . ALA A 1 117 ? 11.818 3.922 -5.236 1.00 60.44 117 ALA A O 1
ATOM 986 N N . LEU A 1 118 ? 9.954 4.908 -4.446 1.00 66.75 118 LEU A N 1
ATOM 987 C CA . LEU A 1 118 ? 10.428 5.007 -3.064 1.00 66.75 118 LEU A CA 1
ATOM 988 C C . LEU A 1 118 ? 10.638 3.618 -2.454 1.00 66.75 118 LEU A C 1
ATOM 990 O O . LEU A 1 118 ? 9.719 2.811 -2.310 1.00 66.75 118 LEU A O 1
ATOM 994 N N . SER A 1 119 ? 11.891 3.297 -2.161 1.00 68.50 119 SER A N 1
ATOM 995 C CA . SER A 1 119 ? 12.289 2.117 -1.400 1.00 68.50 119 SER A CA 1
ATOM 996 C C . SER A 1 119 ? 12.132 2.370 0.106 1.00 68.50 119 SER A C 1
ATOM 998 O O . SER A 1 119 ? 11.905 3.506 0.539 1.00 68.50 119 SER A O 1
ATOM 1000 N N . PRO A 1 120 ? 12.286 1.328 0.936 1.00 66.69 120 PRO A N 1
ATOM 1001 C CA . PRO A 1 120 ? 12.381 1.484 2.383 1.00 66.69 120 PRO A CA 1
ATOM 1002 C C . PRO A 1 120 ? 13.403 2.527 2.830 1.00 66.69 120 PRO A C 1
ATOM 1004 O O . PRO A 1 120 ? 13.122 3.343 3.705 1.00 66.69 120 PRO A O 1
ATOM 1007 N N . ALA A 1 121 ? 14.583 2.509 2.207 1.00 69.06 121 ALA A N 1
ATOM 1008 C CA . ALA A 1 121 ? 15.662 3.433 2.518 1.00 69.06 121 ALA A CA 1
ATOM 1009 C C . ALA A 1 121 ? 15.276 4.865 2.143 1.00 69.06 121 ALA A C 1
ATOM 1011 O O . ALA A 1 121 ? 15.491 5.775 2.937 1.00 69.06 121 ALA A O 1
ATOM 1012 N N . ASP A 1 122 ? 14.617 5.045 0.995 1.00 71.25 122 ASP A N 1
ATOM 1013 C CA . ASP A 1 122 ? 14.160 6.360 0.552 1.00 71.25 122 ASP A CA 1
ATOM 1014 C C . ASP A 1 122 ? 13.110 6.926 1.510 1.00 71.25 122 ASP A C 1
ATOM 1016 O O . ASP A 1 122 ? 13.205 8.082 1.891 1.00 71.25 122 ASP A O 1
ATOM 1020 N N . ALA A 1 123 ? 12.154 6.118 1.982 1.00 70.56 123 ALA A N 1
ATOM 1021 C CA . ALA A 1 123 ? 11.160 6.563 2.964 1.00 70.56 123 ALA A CA 1
ATOM 1022 C C . ALA A 1 123 ? 11.788 6.986 4.309 1.00 70.56 123 ALA A C 1
ATOM 1024 O O . ALA A 1 123 ? 11.315 7.934 4.939 1.00 70.56 123 ALA A O 1
ATOM 1025 N N . ILE A 1 124 ? 12.859 6.307 4.742 1.00 70.31 124 ILE A N 1
ATOM 1026 C CA . ILE A 1 124 ? 13.623 6.681 5.943 1.00 70.31 124 ILE A CA 1
ATOM 1027 C C . ILE A 1 124 ? 14.410 7.970 5.709 1.00 70.31 124 ILE A C 1
ATOM 1029 O O . ILE A 1 124 ? 14.435 8.842 6.571 1.00 70.31 124 ILE A O 1
ATOM 1033 N N . GLU A 1 125 ? 15.038 8.116 4.549 1.00 69.25 125 GLU A N 1
ATOM 1034 C CA . GLU A 1 125 ? 15.762 9.335 4.202 1.00 69.25 125 GLU A CA 1
ATOM 1035 C C . GLU A 1 125 ? 14.808 10.531 4.095 1.00 69.25 125 GLU A C 1
ATOM 1037 O O . GLU A 1 125 ? 15.091 11.608 4.607 1.00 69.25 125 GLU A O 1
ATOM 1042 N N . LEU A 1 126 ? 13.620 10.316 3.527 1.00 69.00 126 LEU A N 1
ATOM 1043 C CA . LEU A 1 126 ? 12.561 11.313 3.420 1.00 69.00 126 LEU A CA 1
ATOM 1044 C C . LEU A 1 126 ? 12.088 11.846 4.773 1.00 69.00 126 LEU A C 1
ATOM 1046 O O . LEU A 1 126 ? 11.750 13.025 4.860 1.00 69.00 126 LEU A O 1
ATOM 1050 N N . LEU A 1 127 ? 12.100 11.029 5.833 1.00 68.19 127 LEU A N 1
ATOM 1051 C CA . LEU A 1 127 ? 11.817 11.505 7.193 1.00 68.19 127 LEU A CA 1
ATOM 1052 C C . LEU A 1 127 ? 12.786 12.620 7.611 1.00 68.19 127 LEU A C 1
ATOM 1054 O O . LEU A 1 127 ? 12.347 13.607 8.207 1.00 68.19 127 LEU A O 1
ATOM 1058 N N . ALA A 1 128 ? 14.069 12.491 7.259 1.00 66.38 128 ALA A N 1
ATOM 1059 C CA . ALA A 1 128 ? 15.097 13.475 7.587 1.00 66.38 128 ALA A CA 1
ATOM 1060 C C . ALA A 1 128 ? 14.920 14.798 6.823 1.00 66.38 128 ALA A C 1
ATOM 1062 O O . ALA A 1 128 ? 15.337 15.841 7.317 1.00 66.38 128 ALA A O 1
ATOM 1063 N N . PHE A 1 129 ? 14.254 14.775 5.664 1.00 63.47 129 PHE A N 1
ATOM 1064 C CA . PHE A 1 129 ? 13.970 15.968 4.855 1.00 63.47 129 PHE A CA 1
ATOM 1065 C C . PHE A 1 129 ? 12.621 16.615 5.149 1.00 63.47 129 PHE A C 1
ATOM 1067 O O . PHE A 1 129 ? 12.264 17.609 4.514 1.00 63.47 129 PHE A O 1
ATOM 1074 N N . THR A 1 130 ? 11.847 16.072 6.090 1.00 64.38 130 THR A N 1
ATOM 1075 C CA . THR A 1 130 ? 10.609 16.736 6.487 1.00 64.38 130 THR A CA 1
ATOM 1076 C C . THR A 1 130 ? 10.925 18.068 7.162 1.00 64.38 130 THR A C 1
ATOM 1078 O O . THR A 1 130 ? 11.823 18.171 8.003 1.00 64.38 130 THR A O 1
ATOM 1081 N N . SER A 1 131 ? 10.144 19.097 6.838 1.00 59.53 131 SER A N 1
ATOM 1082 C CA . SER A 1 131 ? 10.259 20.426 7.458 1.00 59.53 131 SER A CA 1
ATOM 1083 C C . SER A 1 131 ? 10.218 20.369 8.995 1.00 59.53 131 SER A C 1
ATOM 1085 O O . SER A 1 131 ? 10.875 21.160 9.668 1.00 59.53 131 SER A O 1
ATOM 1087 N N . LEU A 1 132 ? 9.518 19.380 9.560 1.00 63.00 132 LEU A N 1
ATOM 1088 C CA . LEU A 1 132 ? 9.453 19.101 10.997 1.00 63.00 132 LEU A CA 1
ATOM 1089 C C . LEU A 1 132 ? 10.796 18.645 11.590 1.00 63.00 132 LEU A C 1
ATOM 1091 O O . LEU A 1 132 ? 11.145 19.058 12.696 1.00 63.00 132 LEU A O 1
ATOM 1095 N N . TRP A 1 133 ? 11.558 17.823 10.865 1.00 63.16 133 TRP A N 1
ATOM 1096 C CA . TRP A 1 133 ? 12.884 17.370 11.288 1.00 63.16 133 TRP A CA 1
ATOM 1097 C C . TRP A 1 133 ? 13.928 18.488 11.166 1.00 63.16 133 TRP A C 1
ATOM 1099 O O . TRP A 1 133 ? 14.726 18.708 12.084 1.00 63.16 133 TRP A O 1
ATOM 1109 N N . ASN A 1 134 ? 13.860 19.267 10.083 1.00 61.06 134 ASN A N 1
ATOM 1110 C CA . ASN A 1 134 ? 14.721 20.434 9.863 1.00 61.06 134 ASN A CA 1
ATOM 1111 C C . ASN A 1 134 ? 14.510 21.518 10.937 1.00 61.06 134 ASN A C 1
ATOM 1113 O O . ASN A 1 134 ? 15.477 22.085 11.448 1.00 61.06 134 ASN A O 1
ATOM 1117 N N . GLN A 1 135 ? 13.259 21.752 11.353 1.00 60.88 135 GLN A N 1
ATOM 1118 C CA . GLN A 1 135 ? 12.930 22.670 12.454 1.00 60.88 135 GLN A CA 1
ATOM 1119 C C . GLN A 1 135 ? 13.509 22.231 13.807 1.00 60.88 135 GLN A C 1
ATOM 1121 O O . GLN A 1 135 ? 13.765 23.079 14.661 1.00 60.88 135 GLN A O 1
ATOM 1126 N N . GLN A 1 136 ? 13.720 20.929 14.021 1.00 61.75 136 GLN A N 1
ATOM 1127 C CA . GLN A 1 136 ? 14.269 20.400 15.274 1.00 61.75 136 GLN A CA 1
ATOM 1128 C C . GLN A 1 136 ? 15.797 20.339 15.294 1.00 61.75 136 GLN A C 1
ATOM 1130 O O . GLN A 1 136 ? 16.389 20.450 16.366 1.00 61.75 136 GLN A O 1
ATOM 1135 N N . THR A 1 137 ? 16.447 20.162 14.142 1.00 57.56 137 THR A N 1
ATOM 1136 C CA . THR A 1 137 ? 17.878 19.819 14.092 1.00 57.56 137 THR A CA 1
ATOM 1137 C C . THR A 1 137 ? 18.809 20.966 13.690 1.00 57.56 137 THR A C 1
ATOM 1139 O O . THR A 1 137 ? 20.019 20.806 13.809 1.00 57.56 137 THR A O 1
ATOM 1142 N N . SER A 1 138 ? 18.296 22.147 13.305 1.00 52.66 138 SER A N 1
ATOM 1143 C CA . SER A 1 138 ? 19.103 23.327 12.898 1.00 52.66 138 SER A CA 1
ATOM 1144 C C . SER A 1 138 ? 20.173 23.027 11.830 1.00 52.66 138 SER A C 1
ATOM 1146 O O . SER A 1 138 ? 21.144 23.772 11.691 1.00 52.66 138 SER A O 1
ATOM 1148 N N . GLY A 1 139 ? 20.034 21.911 11.111 1.00 52.69 139 GLY A N 1
ATOM 1149 C CA . GLY A 1 139 ? 20.961 21.477 10.075 1.00 52.69 139 GLY A CA 1
ATOM 1150 C C . GLY A 1 139 ? 20.647 22.140 8.734 1.00 52.69 139 GLY A C 1
ATOM 1151 O O . GLY A 1 139 ? 19.522 22.602 8.527 1.00 52.69 139 GLY A O 1
ATOM 1152 N N . PRO A 1 140 ? 21.624 22.209 7.812 1.00 48.28 140 PRO A N 1
ATOM 1153 C CA . PRO A 1 140 ? 21.351 22.644 6.451 1.00 48.28 140 PRO A CA 1
ATOM 1154 C C . PRO A 1 140 ? 20.250 21.765 5.846 1.00 48.28 140 PRO A C 1
ATOM 1156 O O . PRO A 1 140 ? 20.282 20.544 5.985 1.00 48.28 140 PRO A O 1
ATOM 1159 N N . SER A 1 141 ? 19.284 22.403 5.181 1.00 54.22 141 SER A N 1
ATOM 1160 C CA . SER A 1 141 ? 18.285 21.741 4.342 1.00 54.22 141 SER A CA 1
ATOM 1161 C C . SER A 1 141 ? 19.018 21.075 3.175 1.00 54.22 141 SER A C 1
ATOM 1163 O O . SER A 1 141 ? 19.202 21.668 2.110 1.00 54.22 141 SER A O 1
ATOM 1165 N N . GLU A 1 142 ? 19.536 19.865 3.388 1.00 55.81 142 GLU A N 1
ATOM 1166 C CA . GLU A 1 142 ? 19.939 19.011 2.279 1.00 55.81 142 GLU A CA 1
ATOM 1167 C C . GLU A 1 142 ? 18.658 18.648 1.539 1.00 55.81 142 GLU A C 1
ATOM 1169 O O . GLU A 1 142 ? 17.845 17.855 1.991 1.00 55.81 142 GLU A O 1
ATOM 1174 N N . THR A 1 143 ? 18.429 19.304 0.412 1.00 60.66 143 THR A N 1
ATOM 1175 C CA . THR A 1 143 ? 17.387 18.894 -0.522 1.00 60.66 143 THR A CA 1
ATOM 1176 C C . THR A 1 143 ? 17.958 17.793 -1.404 1.00 60.66 143 THR A C 1
ATOM 1178 O O . THR A 1 143 ? 19.133 17.823 -1.778 1.00 60.66 143 THR A O 1
ATOM 1181 N N . TRP A 1 144 ? 17.141 16.802 -1.766 1.00 65.25 144 TRP A N 1
ATOM 1182 C CA . TRP A 1 144 ? 17.570 15.809 -2.746 1.00 65.25 144 TRP A CA 1
ATOM 1183 C C . TRP A 1 144 ? 18.042 16.482 -4.035 1.00 65.25 144 TRP A C 1
ATOM 1185 O O . TRP A 1 144 ? 17.355 17.345 -4.603 1.00 65.25 144 TRP A O 1
ATOM 1195 N N . SER A 1 145 ? 19.199 16.044 -4.539 1.00 67.69 145 SER A N 1
ATOM 1196 C CA . SER A 1 145 ? 19.686 16.509 -5.834 1.00 67.69 145 SER A CA 1
ATOM 1197 C C . SER A 1 145 ? 18.655 16.204 -6.923 1.00 67.69 145 SER A C 1
ATOM 1199 O O . SER A 1 145 ? 17.859 15.260 -6.825 1.00 67.69 145 SER A O 1
ATOM 1201 N N . ARG A 1 146 ? 18.629 17.030 -7.970 1.00 67.06 146 ARG A N 1
ATOM 1202 C CA . ARG A 1 146 ? 17.706 16.837 -9.096 1.00 67.06 146 ARG A CA 1
ATOM 1203 C C . ARG A 1 146 ? 17.945 15.477 -9.767 1.00 67.06 146 ARG A C 1
ATOM 1205 O O . ARG A 1 146 ? 16.995 14.838 -10.208 1.00 67.06 146 ARG A O 1
ATOM 1212 N N . GLU A 1 147 ? 19.189 15.006 -9.788 1.00 66.19 147 GLU A N 1
ATOM 1213 C CA . GLU A 1 147 ? 19.590 13.707 -10.333 1.00 66.19 147 GLU A CA 1
ATOM 1214 C C . GLU A 1 147 ? 19.017 12.549 -9.514 1.00 66.19 147 GLU A C 1
ATOM 1216 O O . GLU A 1 147 ? 18.461 11.612 -10.087 1.00 66.19 147 GLU A O 1
ATOM 1221 N N . LYS A 1 148 ? 19.082 12.637 -8.177 1.00 68.56 148 LYS A N 1
ATOM 1222 C CA . LYS A 1 148 ? 18.483 11.637 -7.287 1.00 68.56 148 LYS A CA 1
ATOM 1223 C C . LYS A 1 148 ? 16.969 11.578 -7.479 1.00 68.56 148 LYS A C 1
ATOM 1225 O O . LYS A 1 148 ? 16.420 10.494 -7.640 1.00 68.56 148 LYS A O 1
ATOM 1230 N N . ARG A 1 149 ? 16.315 12.742 -7.569 1.00 68.25 149 ARG A N 1
ATOM 1231 C CA . ARG A 1 149 ? 14.875 12.844 -7.856 1.00 68.25 149 ARG A CA 1
ATOM 1232 C C . ARG A 1 149 ? 14.507 12.199 -9.194 1.00 68.25 149 ARG A C 1
ATOM 1234 O O . ARG A 1 149 ? 13.589 11.393 -9.235 1.00 68.25 149 ARG A O 1
ATOM 1241 N N . ARG A 1 150 ? 15.257 12.469 -10.268 1.00 64.94 150 ARG A N 1
ATOM 1242 C CA . ARG A 1 150 ? 15.032 11.879 -11.606 1.00 64.94 150 ARG A CA 1
ATOM 1243 C C . ARG A 1 150 ? 15.237 10.363 -11.666 1.00 64.94 150 ARG A C 1
ATOM 1245 O O . ARG A 1 150 ? 14.558 9.692 -12.446 1.00 64.94 150 ARG A O 1
ATOM 1252 N N . GLY A 1 151 ? 16.143 9.816 -10.855 1.00 62.84 151 GLY A N 1
ATOM 1253 C CA . GLY A 1 151 ? 16.382 8.371 -10.771 1.00 62.84 151 GLY A CA 1
ATOM 1254 C C . GLY A 1 151 ? 15.128 7.569 -10.408 1.00 62.84 151 GLY A C 1
ATOM 1255 O O . GLY A 1 151 ? 14.987 6.425 -10.827 1.00 62.84 151 GLY A O 1
ATOM 1256 N N . PHE A 1 152 ? 14.174 8.194 -9.714 1.00 62.25 152 PHE A N 1
ATOM 1257 C CA . PHE A 1 152 ? 12.907 7.572 -9.341 1.00 62.25 152 PHE A CA 1
ATOM 1258 C C . PHE A 1 152 ? 11.904 7.444 -10.503 1.00 62.25 152 PHE A C 1
ATOM 1260 O O . PHE A 1 152 ? 11.078 6.538 -10.498 1.00 62.25 152 PHE A O 1
ATOM 1267 N N . PHE A 1 153 ? 11.981 8.298 -11.529 1.00 59.81 153 PHE A N 1
ATOM 1268 C CA . PHE A 1 153 ? 10.961 8.382 -12.591 1.00 59.81 153 PHE A CA 1
ATOM 1269 C C . PHE A 1 153 ? 11.389 7.754 -13.927 1.00 59.81 153 PHE A C 1
ATOM 1271 O O . PHE A 1 153 ? 10.614 7.728 -14.878 1.00 59.81 153 PHE A O 1
ATOM 1278 N N . THR A 1 154 ? 12.614 7.236 -14.027 1.00 52.78 154 THR A N 1
ATOM 1279 C CA . THR A 1 154 ? 13.212 6.780 -15.299 1.00 52.78 154 THR A CA 1
ATOM 1280 C C . THR A 1 154 ? 13.008 5.292 -15.610 1.00 52.78 154 THR A C 1
ATOM 1282 O O . THR A 1 154 ? 13.419 4.825 -16.670 1.00 52.78 154 THR A O 1
ATOM 1285 N N . ALA A 1 155 ? 12.329 4.532 -14.749 1.00 51.41 155 ALA A N 1
ATOM 1286 C CA . ALA A 1 155 ? 12.183 3.082 -14.895 1.00 51.41 155 ALA A CA 1
ATOM 1287 C C . ALA A 1 155 ? 10.996 2.657 -15.785 1.00 51.41 155 ALA A C 1
ATOM 1289 O O . ALA A 1 155 ? 10.187 1.822 -15.393 1.00 51.41 155 ALA A O 1
ATOM 1290 N N . ASN A 1 156 ? 10.901 3.175 -17.011 1.00 52.09 156 ASN A N 1
ATOM 1291 C CA . ASN A 1 156 ? 10.098 2.527 -18.051 1.00 52.09 156 ASN A CA 1
ATOM 1292 C C . ASN A 1 156 ? 11.037 1.722 -18.951 1.00 52.09 156 ASN A C 1
ATOM 1294 O O . ASN A 1 156 ? 11.749 2.284 -19.778 1.00 52.09 156 ASN A O 1
ATOM 1298 N N . PHE A 1 157 ? 11.044 0.398 -18.780 1.00 54.28 157 PHE A N 1
ATOM 1299 C CA . PHE A 1 157 ? 11.805 -0.529 -19.620 1.00 54.28 157 PHE A CA 1
ATOM 1300 C C . PHE A 1 157 ? 10.895 -1.104 -20.715 1.00 54.28 157 PHE A C 1
ATOM 1302 O O . PHE A 1 157 ? 10.221 -2.111 -20.481 1.00 54.28 157 PHE A O 1
ATOM 1309 N N . PRO A 1 158 ? 10.828 -0.505 -21.919 1.00 55.47 158 PRO A N 1
ATOM 1310 C CA . PRO A 1 158 ? 10.151 -1.149 -23.036 1.00 55.47 158 PRO A CA 1
ATOM 1311 C C . PRO A 1 158 ? 10.857 -2.470 -23.387 1.00 55.47 158 PRO A C 1
ATOM 1313 O O . PRO A 1 158 ? 12.084 -2.560 -23.372 1.00 55.47 158 PRO A O 1
ATOM 1316 N N . GLY A 1 159 ? 10.079 -3.508 -23.713 1.00 60.47 159 GLY A N 1
ATOM 1317 C CA . GLY A 1 159 ? 10.612 -4.796 -24.183 1.00 60.47 159 GLY A CA 1
ATOM 1318 C C . GLY A 1 159 ? 10.855 -5.865 -23.109 1.00 60.47 159 GLY A C 1
ATOM 1319 O O . GLY A 1 159 ? 11.689 -6.745 -23.316 1.00 60.47 159 GLY A O 1
ATOM 1320 N N . ARG A 1 160 ? 10.134 -5.827 -21.977 1.00 76.00 160 ARG A N 1
ATOM 1321 C CA . ARG A 1 160 ? 10.221 -6.874 -20.936 1.00 76.00 160 ARG A CA 1
ATOM 1322 C C . ARG A 1 160 ? 9.776 -8.252 -21.413 1.00 76.00 160 ARG A C 1
ATOM 1324 O O . ARG A 1 160 ? 10.326 -9.246 -20.951 1.00 76.00 160 ARG A O 1
ATOM 1331 N N . VAL A 1 161 ? 8.815 -8.313 -22.333 1.00 83.50 161 VAL A N 1
ATOM 1332 C CA . VAL A 1 161 ? 8.238 -9.562 -22.842 1.00 83.50 161 VAL A CA 1
ATOM 1333 C C . VAL A 1 161 ? 8.736 -9.847 -24.255 1.00 83.50 161 VAL A C 1
ATOM 1335 O O . VAL A 1 161 ? 8.606 -9.003 -25.141 1.00 83.50 161 VAL A O 1
ATOM 1338 N N . MET A 1 162 ? 9.274 -11.049 -24.475 1.00 87.50 162 MET A N 1
ATOM 1339 C CA . MET A 1 162 ? 9.770 -11.473 -25.792 1.00 87.50 162 MET A CA 1
ATOM 1340 C C . MET A 1 162 ? 8.656 -11.964 -26.726 1.00 87.50 162 MET A C 1
ATOM 1342 O O . MET A 1 162 ? 8.704 -11.701 -27.925 1.00 87.50 162 MET A O 1
ATOM 1346 N N . VAL A 1 163 ? 7.665 -12.687 -26.194 1.00 90.50 163 VAL A N 1
ATOM 1347 C CA . VAL A 1 163 ? 6.539 -13.246 -26.957 1.00 90.50 163 VAL A CA 1
ATOM 1348 C C . VAL A 1 163 ? 5.230 -12.959 -26.230 1.00 90.50 163 VAL A C 1
ATOM 1350 O O . VAL A 1 163 ? 5.080 -13.299 -25.058 1.00 90.50 163 VAL A O 1
ATOM 1353 N N . ARG A 1 164 ? 4.268 -12.365 -26.942 1.00 89.50 164 ARG A N 1
ATOM 1354 C CA . ARG A 1 164 ? 2.907 -12.140 -26.441 1.00 89.50 164 ARG A CA 1
ATOM 1355 C C . ARG A 1 164 ? 2.024 -13.336 -26.779 1.00 89.50 164 ARG A C 1
ATOM 1357 O O . ARG A 1 164 ? 1.465 -13.406 -27.868 1.00 89.50 164 ARG A O 1
ATOM 1364 N N . ASP A 1 165 ? 1.959 -14.289 -25.857 1.00 93.12 165 ASP A N 1
ATOM 1365 C CA . ASP A 1 165 ? 1.134 -15.498 -25.949 1.00 93.12 165 ASP A CA 1
ATOM 1366 C C . ASP A 1 165 ? -0.300 -15.299 -25.428 1.00 93.12 165 A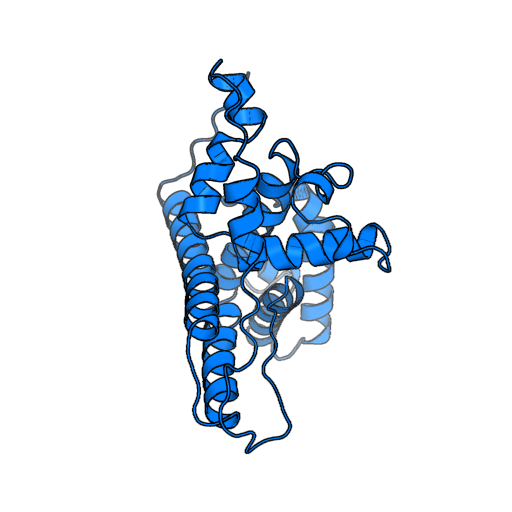SP A C 1
ATOM 1368 O O . ASP A 1 165 ? -1.180 -16.093 -25.748 1.00 93.12 165 ASP A O 1
ATOM 1372 N N . VAL A 1 166 ? -0.550 -14.220 -24.681 1.00 89.62 166 VAL A N 1
ATOM 1373 C CA . VAL A 1 166 ? -1.879 -13.789 -24.224 1.00 89.62 166 VAL A CA 1
ATOM 1374 C C . VAL A 1 166 ? -2.092 -12.297 -24.504 1.00 89.62 166 VAL A C 1
ATOM 1376 O O . VAL A 1 166 ? -1.129 -11.543 -24.655 1.00 89.62 166 VAL A O 1
ATOM 1379 N N . GLY A 1 167 ? -3.358 -11.875 -24.607 1.00 83.81 167 GLY A N 1
ATOM 1380 C CA . GLY A 1 167 ? -3.732 -10.480 -24.889 1.00 83.81 167 GLY A CA 1
ATOM 1381 C C . GLY A 1 167 ? -3.744 -9.561 -23.663 1.00 83.81 167 GLY A C 1
ATOM 1382 O O . GLY A 1 167 ? -3.719 -8.343 -23.813 1.00 83.81 167 GLY A O 1
ATOM 1383 N N . GLU A 1 168 ? -3.771 -10.137 -22.463 1.00 83.56 168 GLU A N 1
ATOM 1384 C CA . GLU A 1 168 ? -3.798 -9.403 -21.198 1.00 83.56 168 GLU A CA 1
ATOM 1385 C C . GLU A 1 168 ? -2.387 -8.994 -20.770 1.00 83.56 168 GLU A C 1
ATOM 1387 O O . GLU A 1 168 ? -1.443 -9.781 -20.872 1.00 83.56 168 GLU A O 1
ATOM 1392 N N . THR A 1 169 ? -2.257 -7.784 -20.234 1.00 79.81 169 THR A N 1
ATOM 1393 C CA . THR A 1 169 ? -1.041 -7.281 -19.582 1.00 79.81 169 THR A CA 1
ATOM 1394 C C . THR A 1 169 ? -1.324 -7.050 -18.104 1.00 79.81 169 THR A C 1
ATOM 1396 O O . THR A 1 169 ? -2.454 -6.688 -17.771 1.00 79.81 169 THR A O 1
ATOM 1399 N N . PRO A 1 170 ? -0.337 -7.221 -17.213 1.00 76.94 170 PRO A N 1
ATOM 1400 C CA . PRO A 1 170 ? -0.573 -7.051 -15.790 1.00 76.94 170 PRO A CA 1
ATOM 1401 C C . PRO A 1 170 ? -0.878 -5.594 -15.443 1.00 76.94 170 PRO A C 1
ATOM 1403 O O . PRO A 1 170 ? -0.410 -4.668 -16.116 1.00 76.94 170 PRO A O 1
ATOM 1406 N N . ASP A 1 171 ? -1.591 -5.390 -14.336 1.00 69.38 171 ASP A N 1
ATOM 1407 C CA . ASP A 1 171 ? -1.727 -4.054 -13.771 1.00 69.38 171 ASP A CA 1
ATOM 1408 C C . ASP A 1 171 ? -0.348 -3.535 -13.366 1.00 69.38 171 ASP A C 1
ATOM 1410 O O . ASP A 1 171 ? 0.388 -4.149 -12.591 1.00 69.38 171 ASP A O 1
ATOM 1414 N N . ALA A 1 172 ? 0.002 -2.359 -13.876 1.00 63.03 172 ALA A N 1
ATOM 1415 C CA . ALA A 1 172 ? 1.252 -1.695 -13.525 1.00 63.03 172 ALA A CA 1
ATOM 1416 C C . ALA A 1 172 ? 1.220 -1.072 -12.114 1.00 63.03 172 ALA A C 1
ATOM 1418 O O . ALA A 1 172 ? 2.229 -0.539 -11.644 1.00 63.03 172 ALA A O 1
ATOM 1419 N N . TRP A 1 173 ? 0.055 -1.088 -11.458 1.00 67.44 173 TRP A N 1
ATOM 1420 C CA . TRP A 1 173 ? -0.264 -0.252 -10.310 1.00 67.44 173 TRP A CA 1
ATOM 1421 C C . TRP A 1 173 ? -1.076 -1.006 -9.260 1.00 67.44 173 TRP A C 1
ATOM 1423 O O . TRP A 1 173 ? -2.002 -1.728 -9.614 1.00 67.44 173 TRP A O 1
ATOM 1433 N N . TYR A 1 174 ? -0.766 -0.762 -7.984 1.00 72.81 174 TYR A N 1
ATOM 1434 C CA . TYR A 1 174 ? -1.619 -1.160 -6.868 1.00 72.81 174 TYR A CA 1
ATOM 1435 C C . TYR A 1 174 ? -1.993 0.068 -6.041 1.00 72.81 174 TYR A C 1
ATOM 1437 O O . TYR A 1 174 ? -1.176 0.764 -5.453 1.00 72.81 174 TYR A O 1
ATOM 1445 N N . SER A 1 175 ? -3.267 0.380 -6.058 1.00 69.56 175 SER A N 1
ATOM 1446 C CA . SER A 1 175 ? -3.823 1.623 -5.570 1.00 69.56 175 SER A CA 1
ATOM 1447 C C . SER A 1 175 ? -4.136 1.574 -4.073 1.00 69.56 175 SER A C 1
ATOM 1449 O O . SER A 1 175 ? -4.240 0.503 -3.471 1.00 69.56 175 SER A O 1
ATOM 1451 N N . ALA A 1 176 ? -4.342 2.749 -3.470 1.00 75.94 176 ALA A N 1
ATOM 1452 C CA . ALA A 1 176 ? -4.986 2.836 -2.161 1.00 75.94 176 ALA A CA 1
ATOM 1453 C C . ALA A 1 176 ? -6.345 2.097 -2.151 1.00 75.94 176 ALA A C 1
ATOM 1455 O O . ALA A 1 176 ? -6.546 1.287 -1.248 1.00 75.94 176 ALA A O 1
ATOM 1456 N N . PRO A 1 177 ? -7.218 2.247 -3.176 1.00 81.06 177 PRO A N 1
ATOM 1457 C CA . PRO A 1 177 ? -8.409 1.414 -3.332 1.00 81.06 177 PRO A CA 1
ATOM 1458 C C . PRO A 1 177 ? -8.177 -0.099 -3.237 1.00 81.06 177 PRO A C 1
ATOM 1460 O O . PRO A 1 177 ? -9.039 -0.791 -2.709 1.00 81.06 177 PRO A O 1
ATOM 1463 N N . ASP A 1 178 ? -7.034 -0.632 -3.680 1.00 81.12 178 ASP A N 1
ATOM 1464 C CA . ASP A 1 178 ? -6.751 -2.072 -3.565 1.00 81.12 178 ASP A CA 1
ATOM 1465 C C . ASP A 1 178 ? -6.486 -2.493 -2.113 1.00 81.12 178 ASP A C 1
ATOM 1467 O O . ASP A 1 178 ? -6.901 -3.574 -1.690 1.00 81.12 178 ASP A O 1
ATOM 1471 N N . LEU A 1 179 ? -5.830 -1.634 -1.323 1.00 84.56 179 LEU A N 1
ATOM 1472 C CA . LEU A 1 179 ? -5.656 -1.850 0.119 1.00 84.56 179 LEU A CA 1
ATOM 1473 C C . LEU A 1 179 ? -6.971 -1.659 0.880 1.00 84.56 179 LEU A C 1
ATOM 1475 O O . LEU A 1 179 ? -7.263 -2.413 1.806 1.00 84.56 179 LEU A O 1
ATOM 1479 N N . GLU A 1 180 ? -7.780 -0.679 0.483 1.00 88.50 180 GLU A N 1
ATOM 1480 C CA . GLU A 1 180 ? -9.098 -0.451 1.075 1.00 88.50 180 GLU A CA 1
ATOM 1481 C C . GLU A 1 180 ? -10.047 -1.618 0.783 1.00 88.50 180 GLU A C 1
ATOM 1483 O O . GLU A 1 180 ? -10.665 -2.147 1.705 1.00 88.50 180 GLU A O 1
ATOM 1488 N N . SER A 1 181 ? -10.064 -2.104 -0.460 1.00 87.75 181 SER A N 1
ATOM 1489 C CA . SER A 1 181 ? -10.808 -3.304 -0.858 1.00 87.75 181 SER A CA 1
ATOM 1490 C C . SER A 1 181 ? -10.326 -4.530 -0.085 1.00 87.75 181 SER A C 1
ATOM 1492 O O . SER A 1 181 ? -11.129 -5.356 0.338 1.00 87.75 181 SER A O 1
ATOM 1494 N N . ALA A 1 182 ? -9.019 -4.656 0.163 1.00 88.19 182 ALA A N 1
ATOM 1495 C CA . ALA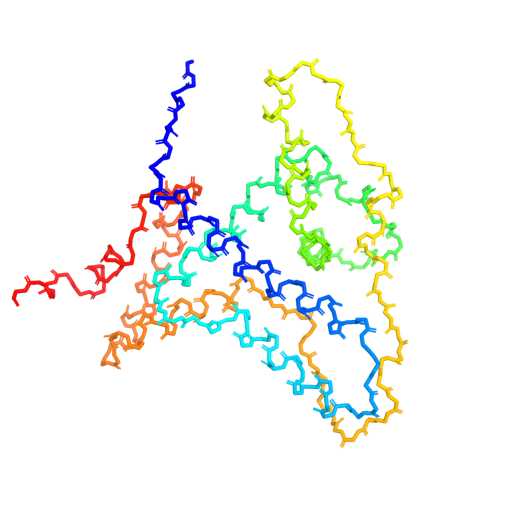 A 1 182 ? -8.491 -5.730 0.997 1.00 88.19 182 ALA A CA 1
ATOM 1496 C C . ALA A 1 182 ? -8.999 -5.654 2.446 1.00 88.19 182 ALA A C 1
ATOM 1498 O O . ALA A 1 182 ? -9.306 -6.693 3.031 1.00 88.19 182 ALA A O 1
ATOM 1499 N N . CYS A 1 183 ? -9.102 -4.462 3.037 1.00 89.56 183 CYS A N 1
ATOM 1500 C CA . CYS A 1 183 ? -9.703 -4.279 4.361 1.00 89.56 183 CYS A CA 1
ATOM 1501 C C . CYS A 1 183 ? -11.192 -4.648 4.358 1.00 89.56 183 CYS A C 1
ATOM 1503 O O . CYS A 1 183 ? -11.632 -5.420 5.212 1.00 89.56 183 CYS A O 1
ATOM 1505 N N . GLU A 1 184 ? -11.945 -4.153 3.378 1.00 89.38 184 GLU A N 1
ATOM 1506 C CA . GLU A 1 184 ? -13.376 -4.422 3.231 1.00 89.38 184 GLU A CA 1
ATOM 1507 C C . GLU A 1 184 ? -13.659 -5.918 3.041 1.00 89.38 184 GLU A C 1
ATOM 1509 O O . GLU A 1 184 ? -14.492 -6.484 3.744 1.00 89.38 184 GLU A O 1
ATOM 1514 N N . LEU A 1 185 ? -12.894 -6.602 2.187 1.00 89.19 185 LEU A N 1
ATOM 1515 C CA . LEU A 1 185 ? -13.008 -8.049 1.986 1.00 89.19 185 LEU A CA 1
ATOM 1516 C C . LEU A 1 185 ? -12.714 -8.838 3.267 1.00 89.19 185 LEU A C 1
ATOM 1518 O O . LEU A 1 185 ? -13.334 -9.872 3.509 1.00 89.19 185 LEU A O 1
ATOM 1522 N N . GLN A 1 186 ? -11.768 -8.391 4.100 1.00 89.75 186 GLN A N 1
ATOM 1523 C CA . GLN A 1 186 ? -11.523 -9.028 5.400 1.00 89.75 186 GLN A CA 1
ATOM 1524 C C . GLN A 1 186 ? -12.680 -8.782 6.371 1.00 89.75 186 GLN A C 1
ATOM 1526 O O . GLN A 1 186 ? -13.029 -9.681 7.132 1.00 89.75 186 GLN A O 1
ATOM 1531 N N . LEU A 1 187 ? -13.304 -7.605 6.324 1.00 88.06 187 LEU A N 1
ATOM 1532 C CA . LEU A 1 187 ? -14.478 -7.286 7.133 1.00 88.06 187 LEU A CA 1
ATOM 1533 C C . LEU A 1 187 ? -15.700 -8.120 6.710 1.00 88.06 187 LEU A C 1
ATOM 1535 O O . LEU A 1 187 ? -16.354 -8.719 7.559 1.00 88.06 187 LEU A O 1
ATOM 1539 N N . GLN A 1 188 ? -15.945 -8.249 5.405 1.00 89.50 188 GLN A N 1
ATOM 1540 C CA . GLN A 1 188 ? -16.995 -9.105 4.842 1.00 89.50 188 GLN A CA 1
ATOM 1541 C C . GLN A 1 188 ? -16.784 -10.584 5.189 1.00 89.50 188 GLN A C 1
ATOM 1543 O O . GLN A 1 188 ? -17.741 -11.292 5.483 1.00 89.50 188 GLN A O 1
ATOM 1548 N N . LYS A 1 189 ? -15.533 -11.065 5.230 1.00 89.31 189 LYS A N 1
ATOM 1549 C CA . LYS A 1 189 ? -15.227 -12.435 5.685 1.00 89.31 189 LYS A CA 1
ATOM 1550 C C . LYS A 1 189 ? -15.575 -12.676 7.155 1.00 89.31 189 LYS A C 1
ATOM 1552 O O . LYS A 1 189 ? -15.886 -13.809 7.509 1.00 89.31 189 LYS A O 1
ATOM 1557 N N . LEU A 1 190 ? -15.494 -11.649 8.004 1.00 87.94 190 LEU A N 1
ATOM 1558 C CA . LEU A 1 190 ? -15.881 -11.745 9.417 1.00 87.94 190 LEU A CA 1
ATOM 1559 C C . LEU A 1 190 ? -17.406 -11.739 9.598 1.00 87.94 190 LEU A C 1
ATOM 1561 O O . LEU A 1 190 ? -17.901 -12.346 10.543 1.00 87.94 190 LEU A O 1
ATOM 1565 N N . PHE A 1 191 ? -18.136 -11.094 8.685 1.00 87.69 191 PHE A N 1
ATOM 1566 C CA . PHE A 1 191 ? -19.595 -10.979 8.711 1.00 87.69 191 PHE A CA 1
ATOM 1567 C C . PHE A 1 191 ? -20.204 -11.350 7.348 1.00 87.69 191 PHE A C 1
ATOM 1569 O O . PHE A 1 191 ? -20.740 -10.481 6.654 1.00 87.69 191 PHE A O 1
ATOM 1576 N N . PRO A 1 192 ? -20.140 -12.633 6.946 1.00 87.69 192 PRO A N 1
ATOM 1577 C CA . PRO A 1 192 ? -20.569 -13.064 5.614 1.00 87.69 192 PRO A CA 1
ATOM 1578 C C . PRO A 1 192 ? -22.064 -12.831 5.357 1.00 87.69 192 PRO A C 1
ATOM 1580 O O . PRO A 1 192 ? -22.467 -12.666 4.208 1.00 87.69 192 PRO A O 1
ATOM 1583 N N . ASP A 1 193 ? -22.870 -12.777 6.419 1.00 90.25 193 ASP A N 1
ATOM 1584 C CA . ASP A 1 193 ? -24.319 -12.574 6.347 1.00 90.25 193 ASP A CA 1
ATOM 1585 C C . ASP A 1 193 ? -24.725 -11.097 6.179 1.00 90.25 193 ASP A C 1
ATOM 1587 O O . ASP A 1 193 ? -25.890 -10.816 5.905 1.00 90.25 193 ASP A O 1
ATOM 1591 N N . TYR A 1 194 ? -23.780 -10.156 6.315 1.00 85.69 194 TYR A N 1
ATOM 1592 C CA . TYR A 1 194 ? -24.040 -8.709 6.323 1.00 85.69 194 TYR A CA 1
ATOM 1593 C C . TYR A 1 194 ? -23.131 -7.931 5.345 1.00 85.69 194 TYR A C 1
ATOM 1595 O O . TYR A 1 194 ? -22.407 -7.009 5.744 1.00 85.69 194 TYR A O 1
ATOM 1603 N N . PRO A 1 195 ? -23.092 -8.293 4.046 1.00 84.88 195 PRO A N 1
ATOM 1604 C CA . PRO A 1 195 ? -22.184 -7.669 3.083 1.00 84.88 195 PRO A CA 1
ATOM 1605 C C . PRO A 1 195 ? -22.490 -6.181 2.853 1.00 84.88 195 PRO A C 1
ATOM 1607 O O . PRO A 1 195 ? -21.576 -5.384 2.676 1.00 84.88 195 PRO A O 1
ATOM 1610 N N . SER A 1 196 ? -23.762 -5.775 2.887 1.00 84.94 196 SER A N 1
ATOM 1611 C CA . SER A 1 196 ? -24.146 -4.373 2.678 1.00 84.94 196 SER A CA 1
ATOM 1612 C C . SER A 1 196 ? -23.820 -3.500 3.891 1.00 84.94 196 SER A C 1
ATOM 1614 O O . SER A 1 196 ? -23.344 -2.375 3.741 1.00 84.94 196 SER A O 1
ATOM 1616 N N . GLU A 1 197 ? -24.032 -4.021 5.097 1.00 86.81 197 GLU A N 1
ATOM 1617 C CA . GLU A 1 197 ? -23.736 -3.335 6.352 1.00 86.81 197 GLU A CA 1
ATOM 1618 C C . GLU A 1 197 ? -22.227 -3.204 6.567 1.00 86.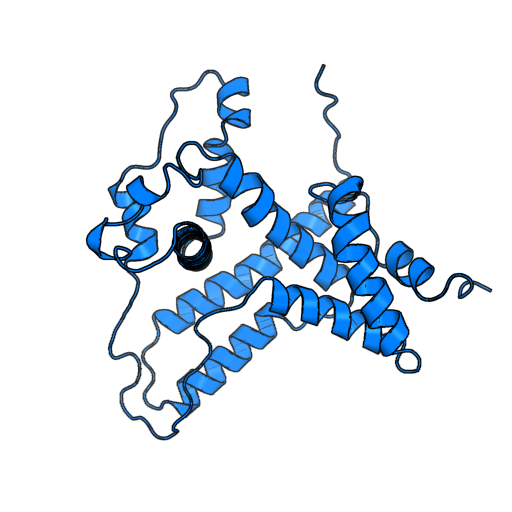81 197 GLU A C 1
ATOM 1620 O O . GLU A 1 197 ? -21.761 -2.149 6.994 1.00 86.81 197 GLU A O 1
ATOM 1625 N N . THR A 1 198 ? -21.451 -4.238 6.227 1.00 86.88 198 THR A N 1
ATOM 1626 C CA . THR A 1 198 ? -19.982 -4.180 6.286 1.00 86.88 198 THR A CA 1
ATOM 1627 C C . THR A 1 198 ? -19.407 -3.149 5.320 1.00 86.88 198 THR A C 1
ATOM 1629 O O . THR A 1 198 ? -18.550 -2.369 5.735 1.00 86.88 198 THR A O 1
ATOM 1632 N N . SER A 1 199 ? -19.908 -3.069 4.084 1.00 86.94 199 SER A N 1
ATOM 1633 C CA . SER A 1 199 ? -19.512 -2.024 3.129 1.00 86.94 199 SER A CA 1
ATOM 1634 C C . SER A 1 199 ? -19.862 -0.617 3.628 1.00 86.94 199 SER A C 1
ATOM 1636 O O . SER A 1 199 ? -19.011 0.273 3.634 1.00 86.94 199 SER A O 1
ATOM 1638 N N . ALA A 1 200 ? -21.081 -0.409 4.138 1.00 86.38 200 ALA A N 1
ATOM 1639 C CA . ALA A 1 200 ? -21.503 0.889 4.678 1.00 86.38 200 ALA A CA 1
ATOM 1640 C C . ALA A 1 200 ? -20.701 1.305 5.930 1.00 86.38 200 ALA A C 1
ATOM 1642 O O . ALA A 1 200 ? -20.370 2.483 6.125 1.00 86.38 200 ALA A O 1
ATOM 1643 N N . ALA A 1 201 ? -20.368 0.335 6.784 1.00 85.31 201 ALA A N 1
ATOM 1644 C CA . ALA A 1 201 ? -19.511 0.534 7.943 1.00 85.31 201 ALA A CA 1
ATOM 1645 C C . ALA A 1 201 ? -18.078 0.885 7.535 1.00 85.31 201 ALA A C 1
ATOM 1647 O O . ALA A 1 201 ? -17.501 1.813 8.107 1.00 85.31 201 ALA A O 1
ATOM 1648 N N . TRP A 1 202 ? -17.526 0.194 6.531 1.00 88.75 202 TRP A N 1
ATOM 1649 C CA . TRP A 1 202 ? -16.213 0.493 5.967 1.00 88.75 202 TRP A CA 1
ATOM 1650 C C . TRP A 1 202 ? -16.149 1.917 5.408 1.00 88.75 202 TRP A C 1
ATOM 1652 O O . TRP A 1 202 ? -15.253 2.680 5.769 1.00 88.75 202 TRP A O 1
ATOM 1662 N N . GLU A 1 203 ? -17.134 2.317 4.603 1.00 87.56 203 GLU A N 1
ATOM 1663 C CA . GLU A 1 203 ? -17.204 3.667 4.041 1.00 87.56 203 GLU A CA 1
ATOM 1664 C C . GLU A 1 203 ? -17.282 4.728 5.150 1.00 87.56 203 GLU A C 1
ATOM 1666 O O . GLU A 1 203 ? -16.512 5.694 5.171 1.00 87.56 203 GLU A O 1
ATOM 1671 N N . THR A 1 204 ? -18.161 4.520 6.135 1.00 84.06 204 THR A N 1
ATOM 1672 C CA . THR A 1 204 ? -18.306 5.436 7.275 1.00 84.06 204 THR A CA 1
ATOM 1673 C C . THR A 1 204 ? -17.007 5.556 8.068 1.00 84.06 204 THR A C 1
ATOM 1675 O O . THR A 1 204 ? -16.596 6.661 8.440 1.00 84.06 204 THR A O 1
ATOM 1678 N N . TYR A 1 205 ? -16.342 4.428 8.306 1.00 83.31 205 TYR A N 1
ATOM 1679 C CA . TYR A 1 205 ? -15.051 4.370 8.966 1.00 83.31 205 TYR A CA 1
ATOM 1680 C C . TYR A 1 205 ? -13.987 5.154 8.195 1.00 83.31 205 TYR A C 1
ATOM 1682 O O . TYR A 1 205 ? -13.355 6.048 8.760 1.00 83.31 205 TYR A O 1
ATOM 1690 N N . ARG A 1 206 ? -13.826 4.867 6.901 1.00 83.81 206 ARG A N 1
ATOM 1691 C CA . ARG A 1 206 ? -12.778 5.437 6.053 1.00 83.81 206 ARG A CA 1
ATOM 1692 C C . ARG A 1 206 ? -12.955 6.939 5.824 1.00 83.81 206 ARG A C 1
ATOM 1694 O O . ARG A 1 206 ? -11.972 7.680 5.838 1.00 83.81 206 ARG A O 1
ATOM 1701 N N . VAL A 1 207 ? -14.192 7.402 5.649 1.00 80.50 207 VAL A N 1
ATOM 1702 C CA . VAL A 1 207 ? -14.491 8.815 5.374 1.00 80.50 207 VAL A CA 1
ATOM 1703 C C . VAL A 1 207 ? -14.493 9.649 6.651 1.00 80.50 207 VAL A C 1
ATOM 1705 O O . VAL A 1 207 ? -13.892 10.721 6.679 1.00 80.50 207 VAL A O 1
ATOM 1708 N N . LYS A 1 208 ? -15.167 9.185 7.711 1.00 73.69 208 LYS A N 1
ATOM 1709 C CA . LYS A 1 208 ? -15.399 10.007 8.908 1.00 73.69 208 LYS A CA 1
ATOM 1710 C C . LYS A 1 208 ? -14.369 9.739 9.990 1.00 73.69 208 LYS A C 1
ATOM 1712 O O . LYS A 1 208 ? -13.645 10.645 10.383 1.00 73.69 208 LYS A O 1
ATOM 1717 N N . LEU A 1 209 ? -14.308 8.502 10.479 1.00 71.81 209 LEU A N 1
ATOM 1718 C CA . LEU A 1 209 ? -13.515 8.178 11.665 1.00 71.81 209 LEU A CA 1
ATOM 1719 C C . LEU A 1 209 ? -12.021 8.241 11.371 1.00 71.81 209 LEU A C 1
ATOM 1721 O O . LEU A 1 209 ? -11.261 8.779 12.176 1.00 71.81 209 LEU A O 1
ATOM 1725 N N . TRP A 1 210 ? -11.615 7.742 10.205 1.00 75.19 210 TRP A N 1
ATOM 1726 C CA . TRP A 1 210 ? -10.212 7.632 9.862 1.00 75.19 210 TRP A CA 1
ATOM 1727 C C . TRP A 1 210 ? -9.530 8.994 9.725 1.00 75.19 210 TRP A C 1
ATOM 1729 O O . TRP A 1 210 ? -8.440 9.231 10.250 1.00 75.19 210 TRP A O 1
ATOM 1739 N N . GLN A 1 211 ? -10.207 9.931 9.058 1.00 68.12 211 GLN A N 1
ATOM 1740 C CA . GLN A 1 211 ? -9.680 11.273 8.833 1.00 68.12 211 GLN A CA 1
ATOM 1741 C C . GLN A 1 211 ? -9.571 12.095 10.119 1.00 68.12 211 GLN A C 1
ATOM 1743 O O . GLN A 1 211 ? -8.630 12.876 10.246 1.00 68.12 211 GLN A O 1
ATOM 1748 N N . THR A 1 212 ? -10.510 11.937 11.057 1.00 63.12 212 THR A N 1
ATOM 1749 C CA . THR A 1 212 ? -10.569 12.782 12.258 1.00 63.12 212 THR A CA 1
ATOM 1750 C C . THR A 1 212 ? -9.773 12.226 13.432 1.00 63.12 212 THR A C 1
ATOM 1752 O O . THR A 1 212 ? -9.202 13.008 14.186 1.00 63.12 212 THR A O 1
ATOM 1755 N N . ASN A 1 213 ? -9.737 10.900 13.607 1.00 55.81 213 ASN A N 1
ATOM 1756 C CA . ASN A 1 213 ? -9.306 10.295 14.873 1.00 55.81 213 ASN A CA 1
ATOM 1757 C C . ASN A 1 213 ? -8.124 9.334 14.755 1.00 55.81 213 ASN A C 1
ATOM 1759 O O . ASN A 1 213 ? -7.597 8.928 15.783 1.00 55.81 213 ASN A O 1
ATOM 1763 N N . THR A 1 214 ? -7.740 8.903 13.553 1.00 53.84 214 THR A N 1
ATOM 1764 C CA . THR A 1 214 ? -6.867 7.718 13.427 1.00 53.84 214 THR A CA 1
ATOM 1765 C C . THR A 1 214 ? -5.706 7.928 12.481 1.00 53.84 214 THR A C 1
ATOM 1767 O O . THR A 1 214 ? -4.697 7.243 12.601 1.00 53.84 214 THR A O 1
ATOM 1770 N N . ARG A 1 215 ? -5.807 8.894 11.564 1.00 60.69 215 ARG A N 1
ATOM 1771 C CA . ARG A 1 215 ? -4.706 9.250 10.680 1.00 60.69 215 ARG A CA 1
ATOM 1772 C C . ARG A 1 215 ? -3.461 9.598 11.500 1.00 60.69 215 ARG A C 1
ATOM 1774 O O . ARG A 1 215 ? -3.474 10.558 12.270 1.00 60.69 215 ARG A O 1
ATOM 1781 N N . SER A 1 216 ? -2.394 8.829 11.287 1.00 56.97 216 SER A N 1
ATOM 1782 C CA . SER A 1 216 ? -1.106 8.972 11.979 1.00 56.97 216 SER A CA 1
ATOM 1783 C C . SER A 1 216 ? -1.137 8.610 13.474 1.00 56.97 216 SER A C 1
ATOM 1785 O O . SER A 1 216 ? -0.275 9.063 14.227 1.00 56.97 216 SER A O 1
ATOM 1787 N N . GLN A 1 217 ? -2.111 7.806 13.918 1.00 62.62 217 GLN A N 1
ATOM 1788 C CA . GLN A 1 217 ? -2.270 7.379 15.312 1.00 62.62 217 GLN A CA 1
ATOM 1789 C C . GLN A 1 217 ? -2.223 5.852 15.434 1.00 62.62 217 GLN A C 1
ATOM 1791 O O . GLN A 1 217 ? -3.139 5.229 15.973 1.00 62.62 217 GLN A O 1
ATOM 1796 N N . PHE A 1 218 ? -1.100 5.271 15.007 1.00 60.78 218 PHE A N 1
ATOM 1797 C CA . PHE A 1 218 ? -0.903 3.824 14.865 1.00 60.78 218 PHE A CA 1
ATOM 1798 C C . PHE A 1 218 ? -1.255 3.010 16.122 1.00 60.78 218 PHE A C 1
ATOM 1800 O O . PHE A 1 218 ? -1.705 1.868 16.054 1.00 60.78 218 PHE A O 1
ATOM 1807 N N . ALA A 1 219 ? -1.117 3.603 17.307 1.00 55.50 219 ALA A N 1
ATOM 1808 C CA . ALA A 1 219 ? -1.438 2.961 18.580 1.00 55.50 219 ALA A CA 1
ATOM 1809 C C . ALA A 1 219 ? -2.943 2.921 18.924 1.00 55.50 219 ALA A C 1
ATOM 1811 O O . ALA A 1 219 ? -3.352 2.132 19.774 1.00 55.50 219 ALA A O 1
ATOM 1812 N N . GLN A 1 220 ? -3.782 3.768 18.320 1.00 58.44 220 GLN A N 1
ATOM 1813 C CA . GLN A 1 220 ? -5.140 4.009 18.826 1.00 58.44 220 GLN A CA 1
ATOM 1814 C C . GLN A 1 220 ? -6.232 3.148 18.192 1.00 58.44 220 GLN A C 1
ATOM 1816 O O . GLN A 1 220 ? -7.324 3.062 18.768 1.00 58.44 220 GLN A O 1
ATOM 1821 N N . LEU A 1 221 ? -5.972 2.495 17.052 1.00 60.84 221 LEU A N 1
ATOM 1822 C CA . LEU A 1 221 ? -6.992 1.701 16.374 1.00 60.84 221 LEU A CA 1
ATOM 1823 C C . LEU A 1 221 ? -6.737 0.203 16.325 1.00 60.84 221 LEU A C 1
ATOM 1825 O O . LEU A 1 221 ? -5.817 -0.296 15.684 1.00 60.84 221 LEU A O 1
ATOM 1829 N N . SER A 1 222 ? -7.663 -0.519 16.945 1.00 64.94 222 SER A N 1
ATOM 1830 C CA . SER A 1 222 ? -7.815 -1.952 16.796 1.00 64.94 222 SER A CA 1
ATOM 1831 C C . SER A 1 222 ? -8.999 -2.255 15.878 1.00 64.94 222 SER A C 1
ATOM 1833 O O . SER A 1 222 ? -10.059 -1.637 15.966 1.00 64.94 222 SER A O 1
ATOM 1835 N N . SER A 1 223 ? -8.831 -3.264 15.032 1.00 69.19 223 SER A N 1
ATOM 1836 C CA . SER A 1 223 ? -9.882 -3.968 14.287 1.00 69.19 223 SER A CA 1
ATOM 1837 C C . SER A 1 223 ? -11.128 -4.241 15.135 1.00 69.19 223 SER A C 1
ATOM 1839 O O . SER A 1 223 ? -12.233 -4.163 14.614 1.00 69.19 223 SER A O 1
ATOM 1841 N N . LYS A 1 224 ? -10.973 -4.449 16.450 1.00 71.69 224 LYS A N 1
ATOM 1842 C CA . LYS A 1 224 ? -12.079 -4.573 17.412 1.00 71.69 224 LYS A CA 1
ATOM 1843 C C . LYS A 1 224 ? -13.068 -3.406 17.358 1.00 71.69 224 LYS A C 1
ATOM 1845 O O . LYS A 1 224 ? -14.259 -3.655 17.272 1.00 71.69 224 LYS A O 1
ATOM 1850 N N . ARG A 1 225 ? -12.601 -2.151 17.308 1.00 72.62 225 ARG A N 1
ATOM 1851 C CA . ARG A 1 225 ? -13.496 -0.979 17.220 1.00 72.62 225 ARG A CA 1
ATOM 1852 C C . ARG A 1 225 ? -14.296 -0.945 15.919 1.00 72.62 225 ARG A C 1
ATOM 1854 O O . ARG A 1 225 ? -15.441 -0.511 15.913 1.00 72.62 225 ARG A O 1
ATOM 1861 N N . LEU A 1 226 ? -13.692 -1.382 14.813 1.00 73.81 226 LEU A N 1
ATOM 1862 C CA . LEU A 1 226 ? -14.388 -1.471 13.527 1.00 73.81 226 LEU A CA 1
ATOM 1863 C C . LEU A 1 226 ? -15.416 -2.614 13.531 1.00 73.81 226 LEU A C 1
ATOM 1865 O O . LEU A 1 226 ? -16.511 -2.458 13.007 1.00 73.81 226 LEU A O 1
ATOM 1869 N N . ILE A 1 227 ? -15.090 -3.733 14.177 1.00 76.81 227 ILE A N 1
ATOM 1870 C CA . ILE A 1 227 ? -15.996 -4.872 14.378 1.00 76.81 227 ILE A CA 1
ATOM 1871 C C . ILE A 1 227 ? -17.191 -4.467 15.258 1.00 76.81 227 ILE A C 1
ATOM 1873 O O . ILE A 1 227 ? -18.330 -4.736 14.887 1.00 76.81 227 ILE A O 1
ATOM 1877 N N . GLU A 1 228 ? -16.957 -3.757 16.366 1.00 77.56 228 GLU A N 1
ATOM 1878 C CA . GLU A 1 228 ? -18.005 -3.195 17.238 1.00 77.56 228 GLU A CA 1
ATOM 1879 C C . GLU A 1 228 ? -18.931 -2.228 16.484 1.00 77.56 228 GLU A C 1
ATOM 1881 O O . GLU A 1 228 ? -20.121 -2.145 16.781 1.00 77.56 228 GLU A O 1
ATOM 1886 N N . PHE A 1 229 ? -18.401 -1.511 15.489 1.00 70.94 229 PHE A N 1
ATOM 1887 C CA . PHE A 1 229 ? -19.185 -0.609 14.647 1.00 70.94 229 PHE A CA 1
ATOM 1888 C C . PHE A 1 229 ? -20.139 -1.359 13.702 1.00 70.94 229 PHE A C 1
ATOM 1890 O O . PHE A 1 229 ? -21.238 -0.875 13.441 1.00 70.94 229 PHE A O 1
ATOM 1897 N N . VAL A 1 230 ? -19.742 -2.540 13.212 1.00 68.12 230 VAL A N 1
ATOM 1898 C CA . VAL A 1 230 ? -20.583 -3.407 12.361 1.00 68.12 230 VAL A CA 1
ATOM 1899 C C . VAL A 1 230 ? -21.609 -4.180 13.190 1.00 68.12 230 VAL A C 1
ATOM 1901 O O . VAL A 1 230 ? -22.766 -4.298 12.795 1.00 68.12 230 VAL A O 1
ATOM 1904 N N . ALA A 1 231 ? -21.200 -4.697 14.348 1.00 68.31 231 ALA A N 1
ATOM 1905 C CA . ALA A 1 231 ? -22.044 -5.492 15.228 1.00 68.31 231 ALA A CA 1
ATOM 1906 C C . ALA A 1 231 ? -21.991 -4.931 16.659 1.00 68.31 231 ALA A C 1
ATOM 1908 O O . ALA A 1 231 ? -21.251 -5.464 17.491 1.00 68.31 231 ALA A O 1
ATOM 1909 N N . PRO A 1 232 ? -22.796 -3.901 16.991 1.00 57.41 232 PRO A N 1
ATOM 1910 C CA . PRO A 1 232 ? -22.781 -3.234 18.302 1.00 57.41 232 PRO A CA 1
ATOM 1911 C C . PRO A 1 232 ? -23.276 -4.095 19.491 1.00 57.41 232 PRO A C 1
ATOM 1913 O O . PRO A 1 232 ? -23.752 -3.569 20.494 1.00 57.41 232 PRO A O 1
ATOM 1916 N N . GLY A 1 233 ? -23.156 -5.425 19.418 1.00 50.03 233 GLY A N 1
ATOM 1917 C CA . GLY A 1 233 ? -23.565 -6.361 20.465 1.00 50.03 233 GLY A CA 1
ATOM 1918 C C . GLY A 1 233 ? -22.948 -7.764 20.398 1.00 50.03 233 GLY A C 1
ATOM 1919 O O . GLY A 1 233 ? -23.508 -8.664 21.016 1.00 50.03 233 GLY A O 1
ATOM 1920 N N . SER A 1 234 ? -21.840 -7.992 19.676 1.00 42.00 234 SER A N 1
ATOM 1921 C CA . SER A 1 234 ? -21.252 -9.341 19.530 1.00 42.00 234 SER A CA 1
ATOM 1922 C C . SER A 1 234 ? -20.341 -9.801 20.682 1.00 42.00 234 SER A C 1
ATOM 1924 O O . SER A 1 234 ? -19.719 -10.853 20.570 1.00 42.00 234 SER A O 1
ATOM 1926 N N . GLU A 1 235 ? -20.268 -9.064 21.793 1.00 38.91 235 GLU A N 1
ATOM 1927 C CA . GLU A 1 235 ? -19.779 -9.600 23.072 1.00 38.91 235 GLU A CA 1
ATOM 1928 C C . GLU A 1 235 ? -20.972 -9.854 24.007 1.00 38.91 235 GLU A C 1
ATOM 1930 O O . GLU A 1 235 ? -21.397 -8.981 24.769 1.00 38.91 235 GLU A O 1
ATOM 1935 N N . ARG A 1 236 ? -21.520 -11.071 23.933 1.00 36.03 236 ARG A N 1
ATOM 1936 C CA . ARG A 1 236 ? -22.171 -11.763 25.052 1.00 36.03 236 ARG A CA 1
ATOM 1937 C C . ARG A 1 236 ? -21.815 -13.238 25.015 1.00 36.03 236 ARG A C 1
ATOM 1939 O O . ARG A 1 236 ? -21.899 -13.822 23.914 1.00 36.03 236 ARG A O 1
#

Foldseek 3Di:
DDPPPDDDPVLVVLLVVLLVLLQVLLVLLVVLLPAAAQEQVVSQVSLVVSLCSNQPDPFLQSLVSNLLNVCCLLVPLLCQAPQSDLVRLCLLDPPVVDVPDDSVVVNVVSSFLLSSQQHPVNSVVSVCRGPVNCVVPVDPNPDDDSVNSNVSRPSDDPNSYNDYPDPDHHDSDDDSVSSLVSSLVNQCVVVVPCSPLSVVLSVCCVPPVCVPPPRVPSPPDDPVVSNCSSPVPPPD